Protein AF-A0A2V8LPE3-F1 (afdb_monomer_lite)

Radius of gyration: 19.57 Å; chains: 1; bounding box: 36×33×63 Å

Secondary structure (DSSP, 8-state):
----EEEEEEEE--BGGGGGGB-HHHHHHHHTTTTTS-TTTS--S-BSSGGG---STT---HHHHHHHTTEEEEE--GGGGSHHHHHHHHHH-SEEEE-GGGGGBTTTHHHHHHHHHHHHHHHT-EEEEE--TTS-HHHHHHHHHHHHHHSHHHHT--STTS-EEEEE-SHHHHHHHHHHHHHHHSPPPPHHHHHHHHHHHHHTT-S----SSS-----

Foldseek 3Di:
DDDQFEAAEEQAADAPVQLVQFAVVLNVVVVVCPPVCDCQQCAVSHDNFSQCGQRHRVSDGPVVLCVVLSHNYPYDYPQCQPPVRNLVSLQRHQEYEHELRSCRGNPCNQVSLCSNLVSCVVPVGAYEYEQAPPPDPVSSVVSLVSCCVSNVVLVPDDCPPLRYHHYDHDPVSSSVSSNSSCVVSDPDQDPVNVVVVCVVCVVVVQNDFDPPPDTDRDD

Structure (mmCIF, N/CA/C/O backbone):
data_AF-A0A2V8LPE3-F1
#
_entry.id   AF-A0A2V8LPE3-F1
#
loop_
_atom_site.group_PDB
_atom_site.id
_atom_site.type_symbol
_atom_site.label_atom_id
_atom_site.label_alt_id
_atom_site.label_comp_id
_atom_site.label_asym_id
_atom_site.label_entity_id
_atom_site.label_seq_id
_atom_site.pdbx_PDB_ins_code
_atom_site.Cartn_x
_atom_site.Cartn_y
_atom_site.Cartn_z
_atom_site.occupancy
_atom_site.B_iso_or_equiv
_atom_site.auth_seq_id
_atom_site.auth_comp_id
_atom_site.auth_asym_id
_atom_site.auth_atom_id
_atom_site.pdbx_PDB_model_num
ATOM 1 N N . MET A 1 1 ? -18.080 -15.860 20.149 1.00 39.19 1 MET A N 1
ATOM 2 C CA . MET A 1 1 ? -17.720 -15.376 18.796 1.00 39.19 1 MET A CA 1
ATOM 3 C C . MET A 1 1 ? -16.946 -14.080 18.969 1.00 39.19 1 MET A C 1
ATOM 5 O O . MET A 1 1 ? -17.434 -13.226 19.693 1.00 39.19 1 MET A O 1
ATOM 9 N N . ALA A 1 2 ? -15.747 -13.942 18.396 1.00 46.66 2 ALA A N 1
ATOM 10 C CA . ALA A 1 2 ? -15.010 -12.677 18.453 1.00 46.66 2 ALA A CA 1
ATOM 11 C C . ALA A 1 2 ? -15.711 -11.629 17.570 1.00 46.66 2 ALA A C 1
ATOM 13 O O . ALA A 1 2 ? -16.018 -11.912 16.409 1.00 46.66 2 ALA A O 1
ATOM 14 N N . HIS A 1 3 ? -15.992 -10.443 18.113 1.00 53.88 3 HIS A N 1
ATOM 15 C CA . HIS A 1 3 ? -16.534 -9.328 17.337 1.00 53.88 3 HIS A CA 1
ATOM 16 C C . HIS A 1 3 ? -15.470 -8.840 16.345 1.00 53.88 3 HIS A C 1
ATOM 18 O O . HIS A 1 3 ? -14.408 -8.376 16.751 1.00 53.88 3 HIS A O 1
ATOM 24 N N . LYS A 1 4 ? -15.736 -8.973 15.040 1.00 54.19 4 LYS A N 1
ATOM 25 C CA . LYS A 1 4 ? -14.857 -8.437 13.991 1.00 54.19 4 LYS A CA 1
ATOM 26 C C . LYS A 1 4 ? -15.093 -6.936 13.827 1.00 54.19 4 LYS A C 1
ATOM 28 O O . LYS A 1 4 ? -16.240 -6.503 13.725 1.00 54.19 4 LYS A O 1
ATOM 33 N N . ILE A 1 5 ? -14.011 -6.170 13.753 1.00 62.69 5 ILE A N 1
ATOM 34 C CA . ILE A 1 5 ? -14.038 -4.714 13.586 1.00 62.69 5 ILE A CA 1
ATOM 35 C C . ILE A 1 5 ? -14.287 -4.415 12.110 1.00 62.69 5 ILE A C 1
ATOM 37 O O . ILE A 1 5 ? -13.540 -4.907 11.265 1.00 62.69 5 ILE A O 1
ATOM 41 N N . VAL A 1 6 ? -15.321 -3.631 11.794 1.00 71.94 6 VAL A N 1
ATOM 42 C CA . VAL A 1 6 ? -15.552 -3.174 10.418 1.00 71.94 6 VAL A CA 1
ATOM 43 C C . VAL A 1 6 ? -14.785 -1.879 10.192 1.00 71.94 6 VAL A C 1
ATOM 45 O O . VAL A 1 6 ? -15.080 -0.870 10.825 1.00 71.94 6 VAL A O 1
ATOM 48 N N . VAL A 1 7 ? -13.807 -1.915 9.292 1.00 78.94 7 VAL A N 1
ATOM 49 C CA . VAL A 1 7 ? -12.929 -0.782 8.974 1.00 78.94 7 VAL A CA 1
ATOM 50 C C . VAL A 1 7 ? -12.952 -0.546 7.468 1.00 78.94 7 VAL A C 1
ATOM 52 O O . VAL A 1 7 ? -12.930 -1.496 6.695 1.00 78.94 7 VAL A O 1
ATOM 55 N N . THR A 1 8 ? -12.967 0.704 7.015 1.00 85.69 8 THR A N 1
ATOM 56 C CA . THR A 1 8 ? -12.742 1.001 5.592 1.00 85.69 8 THR A CA 1
ATOM 57 C C . THR A 1 8 ? -11.241 1.011 5.322 1.00 85.69 8 THR A C 1
ATOM 59 O O . THR A 1 8 ? -10.515 1.821 5.906 1.00 85.69 8 THR A O 1
ATOM 62 N N . VAL A 1 9 ? -10.777 0.115 4.454 1.00 88.38 9 VAL A N 1
ATOM 63 C CA . VAL A 1 9 ? -9.362 -0.008 4.081 1.00 88.38 9 VAL A CA 1
ATOM 64 C C . VAL A 1 9 ? -9.241 0.270 2.596 1.00 88.38 9 VAL A C 1
ATOM 66 O O . VAL A 1 9 ? -9.991 -0.278 1.791 1.00 88.38 9 VAL A O 1
ATOM 69 N N . CYS A 1 10 ? -8.288 1.111 2.226 1.00 89.12 10 CYS A N 1
ATOM 70 C CA . CYS A 1 10 ? -8.019 1.392 0.833 1.00 89.12 10 CYS A CA 1
ATOM 71 C C . CYS A 1 10 ? -6.730 0.693 0.410 1.00 89.12 10 CYS A C 1
ATOM 73 O O . CYS A 1 10 ? -5.656 0.995 0.931 1.00 89.12 10 CYS A O 1
ATOM 75 N N . VAL A 1 11 ? -6.863 -0.256 -0.517 1.00 89.00 11 VAL A N 1
ATOM 76 C CA . VAL A 1 11 ? -5.724 -0.879 -1.189 1.00 89.00 11 VAL A CA 1
ATOM 77 C C . VAL A 1 11 ? -5.475 -0.099 -2.466 1.00 89.00 11 VAL A C 1
ATOM 79 O O . VAL A 1 11 ? -6.322 -0.062 -3.359 1.00 89.00 11 VAL A O 1
ATOM 82 N N . VAL A 1 12 ? -4.328 0.561 -2.508 1.00 87.12 12 VAL A N 1
ATOM 83 C CA . VAL A 1 12 ? -3.891 1.402 -3.610 1.00 87.12 12 VAL A CA 1
ATOM 84 C C . VAL A 1 12 ? -2.853 0.617 -4.391 1.00 87.12 12 VAL A C 1
ATOM 86 O O . VAL A 1 12 ? -1.662 0.729 -4.128 1.00 87.12 12 VAL A O 1
ATOM 89 N N . ALA A 1 13 ? -3.324 -0.215 -5.311 1.00 86.62 13 ALA A N 1
ATOM 90 C CA . ALA A 1 13 ? -2.469 -0.988 -6.198 1.00 86.62 13 ALA A CA 1
ATOM 91 C C . ALA A 1 13 ? -2.919 -0.849 -7.648 1.00 86.62 13 ALA A C 1
ATOM 93 O O . ALA A 1 13 ? -4.048 -0.419 -7.933 1.00 86.62 13 ALA A O 1
ATOM 94 N N . LEU A 1 14 ? -2.008 -1.180 -8.556 1.00 79.00 14 LEU A N 1
ATOM 95 C CA . LEU A 1 14 ? -2.295 -1.191 -9.979 1.00 79.00 14 LEU A CA 1
ATOM 96 C C . LEU A 1 14 ? -3.159 -2.394 -10.344 1.00 79.00 14 LEU A C 1
ATOM 98 O O . LEU A 1 14 ? -3.058 -3.481 -9.775 1.00 79.00 14 LEU A O 1
ATOM 102 N N . THR A 1 15 ? -4.013 -2.200 -11.339 1.00 78.31 15 THR A N 1
ATOM 103 C CA . THR A 1 15 ? -4.678 -3.303 -12.023 1.00 78.31 15 THR A CA 1
ATOM 104 C C . THR A 1 15 ? -3.884 -3.698 -13.259 1.00 78.31 15 THR A C 1
ATOM 106 O O . THR A 1 15 ? -3.062 -2.939 -13.774 1.00 78.31 15 THR A O 1
ATOM 109 N N . LYS A 1 16 ? -4.190 -4.873 -13.812 1.00 75.75 16 LYS A N 1
ATOM 110 C CA . LYS A 1 16 ? -3.610 -5.323 -15.087 1.00 75.75 16 LYS A CA 1
ATOM 111 C C . LYS A 1 16 ? -3.815 -4.336 -16.245 1.00 75.75 16 LYS A C 1
ATOM 113 O O . LYS A 1 16 ? -3.020 -4.324 -17.178 1.00 75.75 16 LYS A O 1
ATOM 118 N N . GLN A 1 17 ? -4.866 -3.520 -16.198 1.00 76.25 17 GLN A N 1
ATOM 119 C CA . GLN A 1 17 ? -5.162 -2.539 -17.245 1.00 76.25 17 GLN A CA 1
ATOM 120 C C . GLN A 1 17 ? -4.248 -1.311 -17.174 1.00 76.25 17 GLN A C 1
ATOM 122 O O . GLN A 1 17 ? -4.039 -0.657 -18.189 1.00 76.25 17 GLN A O 1
ATOM 127 N N . ASP A 1 18 ? -3.671 -1.031 -16.004 1.00 77.12 18 ASP A N 1
ATOM 128 C CA . ASP A 1 18 ? -2.847 0.156 -15.771 1.00 77.12 18 ASP A CA 1
ATOM 129 C C . ASP A 1 18 ? -1.382 -0.038 -16.203 1.00 77.12 18 ASP A C 1
ATOM 131 O O . ASP A 1 18 ? -0.619 0.923 -16.265 1.00 77.12 18 ASP A O 1
ATOM 135 N N . TYR A 1 19 ? -0.977 -1.270 -16.535 1.00 75.44 19 TYR A N 1
ATOM 136 C CA . TYR A 1 19 ? 0.410 -1.601 -16.881 1.00 75.44 19 TYR A CA 1
ATOM 137 C C . TYR A 1 19 ? 0.955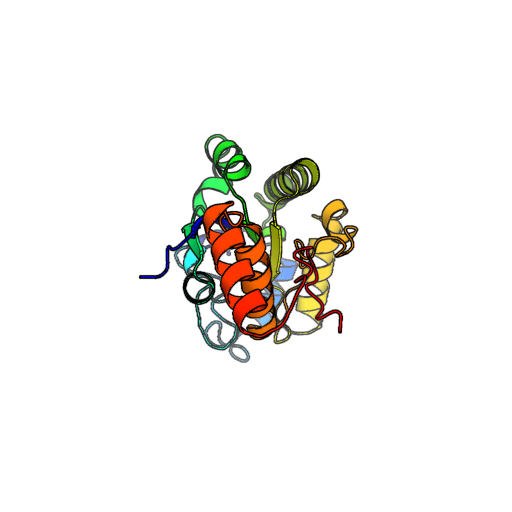 -0.783 -18.063 1.00 75.44 19 TYR A C 1
ATOM 139 O O . TYR A 1 19 ? 2.104 -0.347 -18.056 1.00 75.44 19 TYR A O 1
ATOM 147 N N . GLY A 1 20 ? 0.119 -0.543 -19.078 1.00 75.25 20 GLY A N 1
ATOM 148 C CA . GLY A 1 20 ? 0.507 0.221 -20.267 1.00 75.25 20 GLY A CA 1
ATOM 149 C C . GLY A 1 20 ? 0.743 1.711 -20.009 1.00 75.25 20 GLY A C 1
ATOM 150 O O . GLY A 1 20 ? 1.252 2.391 -20.893 1.00 75.25 20 GLY A O 1
ATOM 151 N N . GLU A 1 21 ? 0.382 2.213 -18.826 1.00 82.81 21 GLU A N 1
ATOM 152 C CA . GLU A 1 21 ? 0.447 3.631 -18.461 1.00 82.81 21 GLU A CA 1
ATOM 153 C C . GLU A 1 21 ? 1.517 3.918 -17.389 1.00 82.81 21 GLU A C 1
ATOM 155 O O . GLU A 1 21 ? 1.536 5.005 -16.796 1.00 82.81 21 GLU A O 1
ATOM 160 N N . LEU A 1 22 ? 2.415 2.961 -17.140 1.00 82.06 22 LEU A N 1
ATOM 161 C CA . LEU A 1 22 ? 3.583 3.127 -16.275 1.00 82.06 22 LEU A CA 1
ATOM 162 C C . LEU A 1 22 ? 4.667 3.993 -16.923 1.00 82.06 22 LEU A C 1
ATOM 164 O O . LEU A 1 22 ? 4.745 4.105 -18.144 1.00 82.06 22 LEU A O 1
ATOM 168 N N . ASP A 1 23 ? 5.519 4.594 -16.092 1.00 84.19 23 ASP A N 1
ATOM 169 C CA . ASP A 1 23 ? 6.755 5.229 -16.552 1.00 84.19 23 ASP A CA 1
ATOM 170 C C . ASP A 1 23 ? 7.611 4.230 -17.351 1.00 84.19 23 ASP A C 1
ATOM 172 O O . ASP A 1 23 ? 7.875 3.119 -16.882 1.00 84.19 23 ASP A O 1
ATOM 176 N N . GLU A 1 24 ? 8.035 4.621 -18.556 1.00 84.25 24 GLU A N 1
ATOM 177 C CA . GLU A 1 24 ? 8.732 3.722 -19.486 1.00 84.25 24 GLU A CA 1
ATOM 178 C C . GLU A 1 24 ? 10.040 3.177 -18.896 1.00 84.25 24 GLU A C 1
ATOM 180 O O . GLU A 1 24 ? 10.342 2.007 -19.098 1.00 84.25 24 GLU A O 1
ATOM 185 N N . ALA A 1 25 ? 10.776 3.945 -18.082 1.00 83.56 25 ALA A N 1
ATOM 186 C CA . ALA A 1 25 ? 12.020 3.451 -17.486 1.00 83.56 25 ALA A CA 1
ATOM 187 C C . ALA A 1 25 ? 11.764 2.368 -16.423 1.00 83.56 25 ALA A C 1
ATOM 189 O O . ALA A 1 25 ? 12.540 1.421 -16.285 1.00 83.56 25 ALA A O 1
ATOM 190 N N . ILE A 1 26 ? 10.658 2.482 -15.682 1.00 83.38 26 ILE A N 1
ATOM 191 C CA . ILE A 1 26 ? 10.218 1.451 -14.733 1.00 83.38 26 ILE A CA 1
ATOM 192 C C . ILE A 1 26 ? 9.709 0.226 -15.489 1.00 83.38 26 ILE A C 1
ATOM 194 O O . ILE A 1 26 ? 10.028 -0.904 -15.124 1.00 83.38 26 ILE A O 1
ATOM 198 N N . LYS A 1 27 ? 8.951 0.442 -16.563 1.00 79.06 27 LYS A N 1
ATOM 199 C CA . LYS A 1 27 ? 8.403 -0.622 -17.399 1.00 79.06 27 LYS A CA 1
ATOM 200 C C . LYS A 1 27 ? 9.497 -1.437 -18.085 1.00 79.06 27 LYS A C 1
ATOM 202 O O . LYS A 1 27 ? 9.480 -2.652 -17.956 1.00 79.06 27 LYS A O 1
ATOM 207 N N . GLU A 1 28 ? 10.498 -0.794 -18.685 1.00 82.62 28 GLU A N 1
ATOM 208 C CA . GLU A 1 28 ? 11.664 -1.465 -19.275 1.00 82.62 28 GLU A CA 1
ATOM 209 C C . GLU A 1 28 ? 12.388 -2.358 -18.260 1.00 82.62 28 GLU A C 1
ATOM 211 O O . GLU A 1 28 ? 12.820 -3.461 -18.588 1.00 82.62 28 GLU A O 1
ATOM 216 N N . LYS A 1 29 ? 12.495 -1.911 -17.004 1.00 78.31 29 LYS A N 1
ATOM 217 C CA . LYS A 1 29 ? 13.096 -2.707 -15.927 1.00 78.31 29 LYS A CA 1
ATOM 218 C C . LYS A 1 29 ? 12.221 -3.870 -15.510 1.00 78.31 29 LYS A C 1
ATOM 220 O O . LYS A 1 29 ? 12.757 -4.935 -15.239 1.00 78.31 29 LYS A O 1
ATOM 225 N N . LEU A 1 30 ? 10.908 -3.676 -15.454 1.00 75.75 30 LEU A N 1
ATOM 226 C CA . LEU A 1 30 ? 9.953 -4.749 -15.189 1.00 75.75 30 LEU A CA 1
ATOM 227 C C . LEU A 1 30 ? 9.959 -5.793 -16.316 1.00 75.75 30 LEU A C 1
ATOM 229 O O . LEU A 1 30 ? 9.955 -6.984 -16.030 1.00 75.75 30 LEU A O 1
ATOM 233 N N . ASP A 1 31 ? 10.035 -5.358 -17.573 1.00 76.38 31 ASP A N 1
ATOM 234 C CA . ASP A 1 31 ? 10.120 -6.221 -18.756 1.00 76.38 31 ASP A CA 1
ATOM 235 C C . ASP A 1 31 ? 11.452 -6.982 -18.816 1.00 76.38 31 ASP A C 1
ATOM 237 O O . ASP A 1 31 ? 11.484 -8.170 -19.136 1.00 76.38 31 ASP A O 1
ATOM 241 N N . ALA A 1 32 ? 12.562 -6.329 -18.453 1.00 72.44 32 ALA A N 1
ATOM 242 C CA . ALA A 1 32 ? 13.892 -6.939 -18.407 1.00 72.44 32 ALA A CA 1
ATOM 243 C C . ALA A 1 32 ? 14.039 -8.028 -17.331 1.00 72.44 32 ALA A C 1
ATOM 245 O O . ALA A 1 32 ? 14.998 -8.799 -17.371 1.00 72.44 32 ALA A O 1
ATOM 246 N N . LEU A 1 33 ? 13.104 -8.107 -16.380 1.00 68.06 33 LEU A N 1
ATOM 247 C CA . LEU A 1 33 ? 13.028 -9.204 -15.410 1.00 68.06 33 LEU A CA 1
ATOM 248 C C . LEU A 1 33 ? 12.371 -10.466 -15.984 1.00 68.06 33 LEU A C 1
ATOM 250 O O . LEU A 1 33 ? 12.344 -11.487 -15.292 1.00 68.06 33 LEU A O 1
ATOM 254 N N . GLY A 1 34 ? 11.905 -10.397 -17.239 1.00 53.78 34 GLY A N 1
ATOM 255 C CA . GLY A 1 34 ? 11.326 -11.493 -18.008 1.00 53.78 34 GLY A CA 1
ATOM 256 C C . GLY A 1 34 ? 12.016 -12.840 -17.769 1.00 53.78 34 GLY A C 1
ATOM 257 O O . GLY A 1 34 ? 13.238 -12.965 -17.848 1.00 53.78 34 GLY A O 1
ATOM 258 N N . ASP A 1 35 ? 11.192 -13.837 -17.451 1.00 46.22 35 ASP A N 1
ATOM 259 C CA . ASP A 1 35 ? 11.482 -15.259 -17.212 1.00 46.22 35 ASP A CA 1
ATOM 260 C C . ASP A 1 35 ? 12.353 -15.647 -15.993 1.00 46.22 35 ASP A C 1
ATOM 262 O O . ASP A 1 35 ? 12.288 -16.800 -15.569 1.00 46.22 35 ASP A O 1
ATOM 266 N N . VAL A 1 36 ? 13.134 -14.749 -15.375 1.00 44.44 36 VAL A N 1
ATOM 267 C CA . VAL A 1 36 ? 13.944 -15.078 -14.166 1.00 44.44 36 VAL A CA 1
ATOM 268 C C . VAL A 1 36 ? 13.169 -14.826 -12.872 1.00 44.44 36 VAL A C 1
ATOM 270 O O . VAL A 1 36 ? 13.314 -15.559 -11.894 1.00 44.44 36 VAL A O 1
ATOM 273 N N . TYR A 1 37 ? 12.303 -13.820 -12.899 1.00 43.00 37 TYR A N 1
ATOM 274 C CA . TYR A 1 37 ? 11.210 -13.644 -11.961 1.00 43.00 37 TYR A CA 1
ATOM 275 C C . TYR A 1 37 ? 9.943 -13.754 -12.788 1.00 43.00 37 TYR A C 1
ATOM 277 O O . TYR A 1 37 ? 9.486 -12.775 -13.375 1.00 43.00 37 TYR A O 1
ATOM 285 N N . ASP A 1 38 ? 9.414 -14.971 -12.897 1.00 41.44 38 ASP A N 1
ATOM 286 C CA . ASP A 1 38 ? 8.063 -15.144 -13.405 1.00 41.44 38 ASP A CA 1
ATOM 287 C C . ASP A 1 38 ? 7.174 -14.162 -12.628 1.00 41.44 38 ASP A C 1
ATOM 289 O O . ASP A 1 38 ? 7.290 -14.034 -11.407 1.00 41.44 38 ASP A O 1
ATOM 293 N N . PHE A 1 39 ? 6.287 -13.439 -13.301 1.00 45.09 39 PHE A N 1
ATOM 294 C CA . PHE A 1 39 ? 5.332 -12.553 -12.621 1.00 45.09 39 PHE A CA 1
ATOM 295 C C . PHE A 1 39 ? 4.402 -13.341 -11.659 1.00 45.09 39 PHE A C 1
ATOM 297 O O . PHE A 1 39 ? 3.531 -12.764 -11.005 1.00 45.09 39 PHE A O 1
ATOM 304 N N . GLU A 1 40 ? 4.572 -14.667 -11.587 1.00 40.91 40 GLU A N 1
ATOM 305 C CA . GLU A 1 40 ? 4.032 -15.585 -10.590 1.00 40.91 40 GLU A CA 1
ATOM 306 C C . GLU A 1 40 ? 4.880 -15.749 -9.308 1.00 40.91 40 GLU A C 1
ATOM 308 O O . GLU A 1 40 ? 4.292 -16.091 -8.283 1.00 40.91 40 GLU A O 1
ATOM 313 N N . THR A 1 41 ? 6.200 -15.507 -9.312 1.00 39.94 41 THR A N 1
ATOM 314 C CA . THR A 1 41 ? 7.097 -15.749 -8.158 1.00 39.94 41 THR A CA 1
ATOM 315 C C . THR A 1 41 ? 7.408 -14.523 -7.309 1.00 39.94 41 THR A C 1
ATOM 317 O O . THR A 1 41 ? 7.482 -14.679 -6.100 1.00 39.94 41 THR A O 1
ATOM 320 N N . VAL A 1 42 ? 7.503 -13.309 -7.859 1.00 43.34 42 VAL A N 1
ATOM 321 C CA . VAL A 1 42 ? 7.396 -12.074 -7.053 1.00 43.34 42 VAL A CA 1
ATOM 322 C C . VAL A 1 42 ? 5.970 -11.607 -7.223 1.00 43.34 42 VAL A C 1
ATOM 324 O O . VAL A 1 42 ? 5.575 -11.247 -8.329 1.00 43.34 42 VAL A O 1
ATOM 327 N N . GLY A 1 43 ? 5.185 -11.775 -6.159 1.00 48.72 43 GLY A N 1
ATOM 328 C CA . GLY A 1 43 ? 3.745 -11.958 -6.265 1.00 48.72 43 GLY A CA 1
ATOM 329 C C . GLY A 1 43 ? 3.051 -10.950 -7.181 1.00 48.72 43 GLY A C 1
ATOM 330 O O . GLY A 1 43 ? 3.442 -9.788 -7.260 1.00 48.72 43 GLY A O 1
ATOM 331 N N . LYS A 1 44 ? 2.027 -11.441 -7.893 1.00 55.50 44 LYS A N 1
ATOM 332 C CA . LYS A 1 44 ? 1.345 -10.768 -9.007 1.00 55.50 44 LYS A CA 1
ATOM 333 C C . LYS A 1 44 ? 1.134 -9.277 -8.696 1.00 55.50 44 LYS A C 1
ATOM 335 O O . LYS A 1 44 ? 0.159 -8.950 -8.009 1.00 55.50 44 LYS A O 1
ATOM 340 N N . PRO A 1 45 ? 1.990 -8.366 -9.215 1.00 53.12 45 PRO A N 1
ATOM 341 C CA . PRO A 1 45 ? 1.843 -6.934 -8.957 1.00 53.12 45 PRO A CA 1
ATOM 342 C C . PRO A 1 45 ? 0.538 -6.418 -9.569 1.00 53.12 45 PRO A C 1
ATOM 344 O O . PRO A 1 45 ? -0.049 -5.456 -9.092 1.00 53.12 45 PRO A O 1
ATOM 347 N N . TYR A 1 46 ? 0.031 -7.133 -10.577 1.00 60.44 46 TYR A N 1
ATOM 348 C CA . TYR A 1 46 ? -1.210 -6.828 -11.260 1.00 60.44 46 TYR A CA 1
ATOM 349 C C . TYR A 1 46 ? -2.230 -7.929 -11.027 1.00 60.44 46 TYR A C 1
ATOM 351 O O . TYR A 1 46 ? -2.166 -9.012 -11.615 1.00 60.44 46 TYR A O 1
ATOM 359 N N . ALA A 1 47 ? -3.218 -7.622 -10.205 1.00 66.62 47 ALA A N 1
ATOM 360 C CA . ALA A 1 47 ? -4.415 -8.430 -10.105 1.00 66.62 47 ALA A CA 1
ATOM 361 C C . ALA A 1 47 ? -5.547 -7.839 -10.964 1.00 66.62 47 ALA A C 1
ATOM 363 O O . ALA A 1 47 ? -5.465 -6.715 -11.475 1.00 66.62 47 ALA A O 1
ATOM 364 N N . ASN A 1 48 ? -6.619 -8.613 -11.157 1.00 73.56 48 ASN A N 1
ATOM 365 C CA . ASN A 1 48 ? -7.822 -8.110 -11.830 1.00 73.56 48 ASN A CA 1
ATOM 366 C C . ASN A 1 48 ? -8.511 -7.027 -10.989 1.00 73.56 48 ASN A C 1
ATOM 368 O O . ASN A 1 48 ? -9.201 -6.165 -11.530 1.00 73.56 48 ASN A O 1
ATOM 372 N N . SER A 1 49 ? -8.300 -7.063 -9.671 1.00 81.62 49 SER A N 1
ATOM 373 C CA . SER A 1 49 ? -8.699 -6.024 -8.730 1.00 81.62 49 SER A CA 1
ATOM 374 C C . SER A 1 49 ? -7.559 -5.722 -7.752 1.00 81.62 49 SER A C 1
ATOM 376 O O . SER A 1 49 ? -6.832 -6.642 -7.385 1.00 81.62 49 SER A O 1
ATOM 378 N N . PRO A 1 50 ? -7.404 -4.484 -7.253 1.00 82.94 50 PRO A N 1
ATOM 379 C CA . PRO A 1 50 ? -6.307 -4.185 -6.328 1.00 82.94 50 PRO A CA 1
ATOM 380 C C . PRO A 1 50 ? -6.412 -4.945 -4.991 1.00 82.94 50 PRO A C 1
ATOM 382 O O . PRO A 1 50 ? -5.414 -5.169 -4.321 1.00 82.94 50 PRO A O 1
ATOM 385 N N . ASP A 1 51 ? -7.605 -5.413 -4.615 1.00 84.50 51 ASP A N 1
ATOM 386 C CA . ASP A 1 51 ? -7.834 -6.240 -3.419 1.00 84.50 51 ASP A CA 1
ATOM 387 C C . ASP A 1 51 ? -7.205 -7.642 -3.505 1.00 84.50 51 ASP A C 1
ATOM 389 O O . ASP A 1 51 ? -6.964 -8.294 -2.483 1.00 84.50 51 ASP A O 1
ATOM 393 N N . GLU A 1 52 ? -7.006 -8.120 -4.731 1.00 84.19 52 GLU A N 1
ATOM 394 C CA . GLU A 1 52 ? -6.400 -9.408 -5.064 1.00 84.19 52 GLU A CA 1
ATOM 395 C C . GLU A 1 52 ? -4.883 -9.293 -5.254 1.00 84.19 52 GLU A C 1
ATOM 397 O 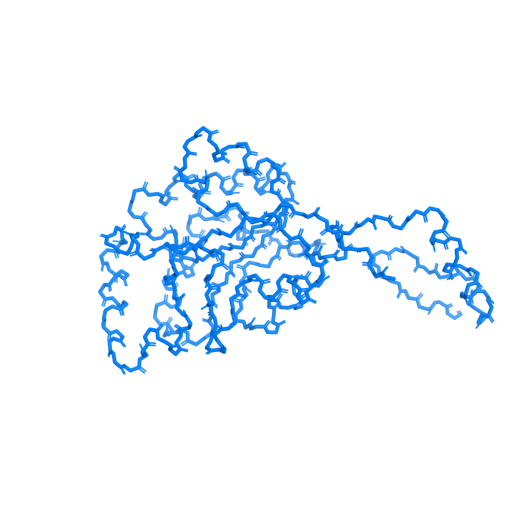O . GLU A 1 52 ? -4.240 -10.287 -5.578 1.00 84.19 52 GLU A O 1
ATOM 402 N N . TRP A 1 53 ? -4.306 -8.105 -5.047 1.00 87.19 53 TRP A N 1
ATOM 403 C CA . TRP A 1 53 ? -2.867 -7.885 -5.125 1.00 87.19 53 TRP A CA 1
ATOM 404 C C . TRP A 1 53 ? -2.111 -8.786 -4.141 1.00 87.19 53 TRP A C 1
ATOM 406 O O . TRP A 1 53 ? -2.473 -8.892 -2.962 1.00 87.19 53 TRP A O 1
ATOM 416 N N . GLN A 1 54 ? -1.065 -9.438 -4.645 1.00 88.00 54 GLN A N 1
ATOM 417 C CA . GLN A 1 54 ? -0.229 -10.400 -3.931 1.00 88.00 54 GLN A CA 1
ATOM 418 C C . GLN A 1 54 ? 1.190 -9.832 -3.847 1.00 88.00 54 GLN A C 1
ATOM 420 O O . GLN A 1 54 ? 1.985 -10.112 -4.723 1.00 88.00 54 GLN A O 1
ATOM 425 N N . PRO A 1 55 ? 1.544 -9.020 -2.843 1.00 83.12 55 PRO A N 1
ATOM 426 C CA . PRO A 1 55 ? 2.837 -8.328 -2.843 1.00 83.12 55 PRO A CA 1
ATOM 427 C C . PRO A 1 55 ? 4.061 -9.212 -2.552 1.00 83.12 55 PRO A C 1
ATOM 429 O O . PRO A 1 55 ? 5.179 -8.738 -2.697 1.00 83.12 55 PRO A O 1
ATOM 432 N N . PHE A 1 56 ? 3.882 -10.456 -2.100 1.00 85.88 56 PHE A N 1
ATOM 433 C CA . PHE A 1 56 ? 4.977 -11.327 -1.652 1.00 85.88 56 PHE A CA 1
ATOM 434 C C . PHE A 1 56 ? 4.967 -12.666 -2.395 1.00 85.88 56 PHE A C 1
ATOM 436 O O . PHE A 1 56 ? 3.920 -13.092 -2.888 1.00 85.88 56 PHE A O 1
ATOM 443 N N . GLU A 1 57 ? 6.111 -13.358 -2.416 1.00 75.69 57 GLU A N 1
ATOM 444 C CA . GLU A 1 57 ? 6.305 -14.614 -3.164 1.00 75.69 57 GLU A CA 1
ATOM 445 C C . GLU A 1 57 ? 5.359 -15.748 -2.746 1.00 75.69 57 GLU A C 1
ATOM 447 O O . GLU A 1 57 ? 5.002 -16.605 -3.549 1.00 75.69 57 GLU A O 1
ATOM 452 N N . GLU A 1 58 ? 4.880 -15.740 -1.498 1.00 77.81 58 GLU A N 1
ATOM 453 C CA . GLU A 1 58 ? 3.942 -16.753 -0.999 1.00 77.81 58 GLU A CA 1
ATOM 454 C C . GLU A 1 58 ? 2.553 -16.711 -1.672 1.00 77.81 58 GLU A C 1
ATOM 456 O O . GLU A 1 58 ? 1.713 -17.571 -1.402 1.00 77.81 58 GLU A O 1
ATOM 461 N N . GLY A 1 59 ? 2.277 -15.710 -2.519 1.00 79.06 59 GLY A N 1
ATOM 462 C CA . GLY A 1 59 ? 1.037 -15.615 -3.296 1.00 79.06 59 GLY A CA 1
ATOM 463 C C . GLY A 1 59 ? -0.209 -15.298 -2.460 1.00 79.06 59 GLY A C 1
ATOM 464 O O . GLY A 1 59 ? -1.338 -15.383 -2.947 1.00 79.06 59 GLY A O 1
ATOM 465 N N . THR A 1 60 ? -0.049 -14.923 -1.191 1.00 87.62 60 THR A N 1
ATOM 466 C CA . THR A 1 60 ? -1.170 -14.519 -0.336 1.00 87.62 60 THR A CA 1
ATOM 467 C C . THR A 1 60 ? -1.667 -13.124 -0.750 1.00 87.62 60 THR A C 1
ATOM 469 O O . THR A 1 60 ? -0.880 -12.176 -0.746 1.00 87.62 60 THR A O 1
ATOM 472 N N . PRO A 1 61 ? -2.965 -12.938 -1.066 1.00 89.25 61 PRO A N 1
ATOM 473 C CA . PRO A 1 61 ? -3.507 -11.619 -1.392 1.00 89.25 61 PRO A CA 1
ATOM 474 C C . PRO A 1 61 ? -3.657 -10.739 -0.142 1.00 89.25 61 PRO A C 1
ATOM 476 O O . PRO A 1 61 ? -3.917 -11.249 0.952 1.00 89.25 61 PRO A O 1
ATOM 479 N N . ILE A 1 62 ? -3.602 -9.409 -0.299 1.00 89.38 62 ILE A N 1
ATOM 480 C CA . ILE A 1 62 ? -3.778 -8.434 0.801 1.00 89.38 62 ILE A CA 1
ATOM 481 C C . ILE A 1 62 ? -5.017 -8.725 1.660 1.00 89.38 62 ILE A C 1
ATOM 483 O O . ILE A 1 62 ? -4.952 -8.667 2.892 1.00 89.38 62 ILE A O 1
ATOM 487 N N . ARG A 1 63 ? -6.135 -9.112 1.034 1.00 90.69 63 ARG A N 1
ATOM 488 C CA . ARG A 1 63 ? -7.369 -9.477 1.746 1.00 90.69 63 ARG A CA 1
ATOM 489 C C . ARG A 1 63 ? -7.151 -10.565 2.805 1.00 90.69 63 ARG A C 1
ATOM 491 O O . ARG A 1 63 ? -7.660 -10.436 3.916 1.00 90.69 63 ARG A O 1
ATOM 498 N N . ALA A 1 64 ? -6.358 -11.594 2.504 1.00 91.25 64 ALA A N 1
ATOM 499 C CA . ALA A 1 64 ? -6.089 -12.680 3.446 1.00 91.25 64 ALA A CA 1
ATOM 500 C C . ALA A 1 64 ? -5.265 -12.217 4.662 1.00 91.25 64 ALA A C 1
ATOM 502 O O . ALA A 1 64 ? -5.477 -12.718 5.768 1.00 91.25 64 ALA A O 1
ATOM 503 N N . TYR A 1 65 ? -4.371 -11.237 4.507 1.00 92.38 65 TYR A N 1
ATOM 504 C CA . TYR A 1 65 ? -3.651 -10.649 5.642 1.00 92.38 65 TYR A CA 1
ATOM 505 C C . TYR A 1 65 ? -4.576 -9.847 6.565 1.00 92.38 65 TYR A C 1
ATOM 507 O O . TYR A 1 65 ? -4.475 -9.958 7.789 1.00 92.38 65 TYR A O 1
ATOM 515 N N . LEU A 1 66 ? -5.518 -9.091 5.995 1.00 90.81 66 LEU A N 1
ATOM 516 C CA . LEU A 1 66 ? -6.526 -8.345 6.758 1.00 90.81 66 LEU A CA 1
ATOM 517 C C . LEU A 1 66 ? -7.456 -9.283 7.538 1.00 90.81 66 LEU A C 1
ATOM 519 O O . LEU A 1 66 ? -7.700 -9.065 8.728 1.00 90.81 66 LEU A O 1
ATOM 523 N N . ASP A 1 67 ? -7.895 -10.373 6.905 1.00 89.00 67 ASP A N 1
ATOM 524 C CA . ASP A 1 67 ? -8.707 -11.400 7.559 1.00 89.00 67 ASP A CA 1
ATOM 525 C C . ASP A 1 67 ? -7.965 -12.054 8.734 1.00 89.00 67 ASP A C 1
ATOM 527 O O . ASP A 1 67 ? -8.536 -12.189 9.822 1.00 89.00 67 ASP A O 1
ATOM 531 N N . LYS A 1 68 ? -6.678 -12.397 8.558 1.00 89.25 68 LYS A N 1
ATOM 532 C CA . LYS A 1 68 ? -5.812 -12.925 9.632 1.00 89.25 68 LYS A CA 1
ATOM 533 C C . LYS A 1 68 ? -5.647 -11.935 10.792 1.00 89.25 68 LYS A C 1
ATOM 535 O O . LYS A 1 68 ? -5.520 -12.357 11.941 1.00 89.25 68 LYS A O 1
ATOM 540 N N . ALA A 1 69 ? -5.676 -10.631 10.517 1.00 87.06 69 ALA A N 1
ATOM 541 C CA . ALA A 1 69 ? -5.613 -9.575 11.526 1.00 87.06 69 ALA A CA 1
ATOM 542 C C . ALA A 1 69 ? -6.970 -9.272 12.200 1.00 87.06 69 ALA A C 1
ATOM 544 O O . ALA A 1 69 ? -7.051 -8.356 13.015 1.00 87.06 69 ALA A O 1
ATOM 545 N N . ASN A 1 70 ? -8.033 -10.033 11.896 1.00 84.94 70 ASN A N 1
ATOM 546 C CA . ASN A 1 70 ? -9.410 -9.783 12.348 1.00 84.94 70 ASN A CA 1
ATOM 547 C C . ASN A 1 70 ? -9.972 -8.407 11.939 1.00 84.94 70 ASN A C 1
ATOM 549 O O . ASN A 1 70 ? -10.906 -7.896 12.565 1.00 84.94 70 ASN A O 1
ATOM 553 N N . LEU A 1 71 ? -9.449 -7.831 10.857 1.00 84.19 71 LEU A N 1
ATOM 554 C CA . LEU A 1 71 ? -9.956 -6.605 10.256 1.00 84.19 71 LEU A CA 1
ATOM 555 C C . LEU A 1 71 ? -10.996 -6.976 9.198 1.00 84.19 71 LEU A C 1
ATOM 557 O O . LEU A 1 71 ? -10.655 -7.452 8.118 1.00 84.19 71 LEU A O 1
ATOM 561 N N . LYS A 1 72 ? -12.284 -6.756 9.486 1.00 77.31 72 LYS A N 1
ATOM 562 C CA . LYS A 1 72 ? -13.337 -6.882 8.472 1.00 77.31 72 LYS A CA 1
ATOM 563 C C . LYS A 1 72 ? -13.316 -5.615 7.622 1.00 77.31 72 LYS A C 1
ATOM 565 O O . LYS A 1 72 ? -13.952 -4.618 7.953 1.00 77.31 72 LYS A O 1
ATOM 570 N N . ALA A 1 73 ? -12.526 -5.648 6.558 1.00 77.44 73 ALA A N 1
ATOM 571 C CA . ALA A 1 73 ? -12.290 -4.484 5.727 1.00 77.44 73 ALA A CA 1
ATOM 572 C C . ALA A 1 73 ? -13.368 -4.307 4.647 1.00 77.44 73 ALA A C 1
ATOM 574 O O . ALA A 1 73 ? -13.624 -5.219 3.862 1.00 77.44 73 ALA A O 1
ATOM 575 N N . SER A 1 74 ? -13.954 -3.114 4.561 1.00 83.38 74 SER A N 1
ATOM 576 C CA . SER A 1 74 ? -14.585 -2.648 3.323 1.00 83.38 74 SER A CA 1
ATOM 577 C C . SER A 1 74 ? -13.473 -2.137 2.414 1.00 83.38 74 SER A C 1
ATOM 579 O O . SER A 1 74 ? -12.944 -1.049 2.648 1.00 83.38 74 SER A O 1
ATOM 581 N N . LEU A 1 75 ? -13.083 -2.956 1.438 1.00 82.44 75 LEU A N 1
ATOM 582 C CA . LEU A 1 75 ? -12.004 -2.654 0.502 1.00 82.44 75 LEU A CA 1
ATOM 583 C C . LEU A 1 75 ? -12.517 -1.754 -0.629 1.00 82.44 75 LEU A C 1
ATOM 585 O O . LEU A 1 75 ? -13.515 -2.065 -1.277 1.00 82.44 75 LEU A O 1
ATOM 589 N N . VAL A 1 76 ? -11.871 -0.603 -0.820 1.00 78.81 76 VAL A N 1
ATOM 590 C CA . VAL A 1 76 ? -12.345 0.486 -1.701 1.00 78.81 76 VAL A CA 1
ATOM 591 C C . VAL A 1 76 ? -11.263 0.932 -2.682 1.00 78.81 76 VAL A C 1
ATO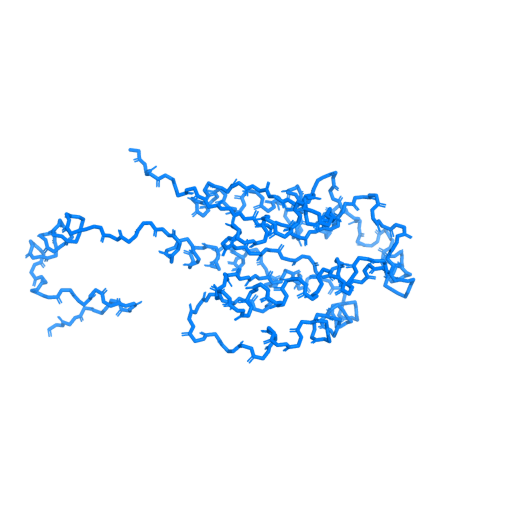M 593 O O . VAL A 1 76 ? -10.854 2.089 -2.722 1.00 78.81 76 VAL A O 1
ATOM 596 N N . SER A 1 77 ? -10.786 -0.018 -3.476 1.00 73.69 77 SER A N 1
ATOM 597 C CA . SER A 1 77 ? -9.610 0.123 -4.333 1.00 73.69 77 SER A CA 1
ATOM 598 C C . SER A 1 77 ? -9.840 0.903 -5.638 1.00 73.69 77 SER A C 1
ATOM 600 O O . SER A 1 77 ? -9.128 1.860 -5.927 1.00 73.69 77 SER A O 1
ATOM 602 N N . ALA A 1 78 ? -10.868 0.567 -6.422 1.00 66.19 78 ALA A N 1
ATOM 603 C CA . ALA A 1 78 ? -11.110 1.206 -7.729 1.00 66.19 78 ALA A CA 1
ATOM 604 C C . ALA A 1 78 ? -11.642 2.653 -7.643 1.00 66.19 78 ALA A C 1
ATOM 606 O O . ALA A 1 78 ? -11.573 3.416 -8.605 1.00 66.19 78 ALA A O 1
ATOM 607 N N . GLN A 1 79 ? -12.210 3.034 -6.497 1.00 70.75 79 GLN A N 1
ATOM 608 C CA . GLN A 1 79 ? -12.942 4.292 -6.341 1.00 70.75 79 GLN A CA 1
ATOM 609 C C . GLN A 1 79 ? -12.023 5.511 -6.193 1.00 70.75 79 GLN A C 1
ATOM 611 O O . GLN A 1 79 ? -12.478 6.621 -6.446 1.00 70.75 79 GLN A O 1
ATOM 616 N N . LEU A 1 80 ? -10.745 5.321 -5.841 1.00 71.62 80 LEU A N 1
ATOM 617 C CA . LEU A 1 80 ? -9.761 6.409 -5.760 1.00 71.62 80 LEU A CA 1
ATOM 618 C C . LEU A 1 80 ? -9.477 7.070 -7.109 1.00 71.62 80 LEU A C 1
ATOM 620 O O . LEU A 1 80 ? -9.179 8.260 -7.179 1.00 71.62 80 LEU A O 1
ATOM 624 N N . TYR A 1 81 ? -9.595 6.309 -8.193 1.00 68.69 81 TYR A N 1
ATOM 625 C CA . TYR A 1 81 ? -9.309 6.812 -9.530 1.00 68.69 81 TYR A CA 1
ATOM 626 C C . TYR A 1 81 ? -10.431 7.721 -10.065 1.00 68.69 81 TYR A C 1
ATOM 628 O O . TYR A 1 81 ? -10.185 8.591 -10.903 1.00 68.69 81 TYR A O 1
ATOM 636 N N . ASP A 1 82 ? -11.644 7.605 -9.520 1.00 74.06 82 ASP A N 1
ATOM 637 C CA . ASP A 1 82 ? -12.785 8.469 -9.831 1.00 74.06 82 ASP A CA 1
ATOM 638 C C . ASP A 1 82 ? -12.693 9.799 -9.042 1.00 74.06 82 ASP A C 1
ATOM 640 O O . ASP A 1 82 ? -12.615 9.776 -7.812 1.00 74.06 82 ASP A O 1
ATOM 644 N N . PRO A 1 83 ? -12.712 10.975 -9.704 1.00 67.38 83 PRO A N 1
ATOM 645 C CA . PRO A 1 83 ? -12.664 12.288 -9.048 1.00 67.38 83 PRO A CA 1
ATOM 646 C C . PRO A 1 83 ? -13.722 12.540 -7.974 1.00 67.38 83 PRO A C 1
ATOM 648 O O . PRO A 1 83 ? -13.433 13.161 -6.952 1.00 67.38 83 PRO A O 1
ATOM 651 N N . GLN A 1 84 ? -14.954 12.094 -8.202 1.00 69.75 84 GLN A N 1
ATOM 652 C CA . GLN A 1 84 ? -16.077 12.386 -7.316 1.00 69.75 84 GLN A CA 1
ATOM 653 C C . GLN A 1 84 ? -16.167 11.362 -6.187 1.00 69.75 84 GLN A C 1
ATOM 655 O O . GLN A 1 84 ? -16.425 11.726 -5.039 1.00 69.75 84 GLN A O 1
ATOM 660 N N . ARG A 1 85 ? -15.921 10.084 -6.492 1.00 75.25 85 ARG A N 1
ATOM 661 C CA . ARG A 1 85 ? -15.998 8.998 -5.502 1.00 75.25 85 ARG A CA 1
ATOM 662 C C . ARG A 1 85 ? -14.729 8.875 -4.660 1.00 75.25 85 ARG A C 1
ATOM 664 O O . ARG A 1 85 ? -14.829 8.532 -3.482 1.00 75.25 85 ARG A O 1
ATOM 671 N N . GLY A 1 86 ? -13.566 9.220 -5.211 1.00 73.00 86 GLY A N 1
ATOM 672 C CA . GLY A 1 86 ? -12.276 9.114 -4.531 1.00 73.00 86 GLY A CA 1
ATOM 673 C C . GLY A 1 86 ? -12.212 9.961 -3.265 1.00 73.00 86 GLY A C 1
ATOM 674 O O . GLY A 1 86 ? -11.908 9.447 -2.193 1.00 73.00 86 GLY A O 1
ATOM 675 N N . ALA A 1 87 ? -12.624 11.228 -3.337 1.00 72.25 87 ALA A N 1
ATOM 676 C CA . ALA A 1 87 ? -12.606 12.130 -2.184 1.00 72.25 87 ALA A CA 1
ATOM 677 C C . ALA A 1 87 ? -13.485 11.650 -1.010 1.00 72.25 87 ALA A C 1
ATOM 679 O O . ALA A 1 87 ? -13.129 11.835 0.156 1.00 72.25 87 ALA A O 1
ATOM 680 N N . GLU A 1 88 ? -14.641 11.042 -1.289 1.00 78.00 88 GLU A N 1
ATOM 681 C CA . GLU A 1 88 ? -15.525 10.521 -0.241 1.00 78.00 88 GLU A CA 1
ATOM 682 C C . GLU A 1 88 ? -14.956 9.251 0.400 1.00 78.00 88 GLU A C 1
ATOM 684 O O . GLU A 1 88 ? -15.001 9.088 1.624 1.00 78.00 88 GLU A O 1
ATOM 689 N N . VAL A 1 89 ? -14.376 8.380 -0.423 1.00 79.00 89 VAL A N 1
ATOM 690 C CA . VAL A 1 89 ? -13.689 7.165 0.015 1.00 79.00 89 VAL A CA 1
ATOM 691 C C . VAL A 1 89 ? -12.517 7.505 0.923 1.00 79.00 89 VAL A C 1
ATOM 693 O O . VAL A 1 89 ? -12.452 7.001 2.042 1.00 79.00 89 VAL A O 1
ATOM 696 N N . LEU A 1 90 ? -11.660 8.433 0.499 1.00 76.25 90 LEU A N 1
ATOM 697 C CA . LEU A 1 90 ? -10.487 8.877 1.251 1.00 76.25 90 LEU A CA 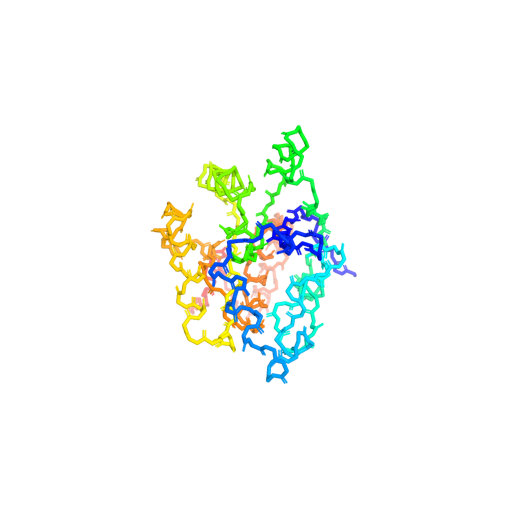1
ATOM 698 C C . LEU A 1 90 ? -10.833 9.344 2.671 1.00 76.25 90 LEU A C 1
ATOM 700 O O . LEU A 1 90 ? -10.164 8.978 3.638 1.00 76.25 90 LEU A O 1
ATOM 704 N N . LYS A 1 91 ? -11.930 10.094 2.831 1.00 77.25 91 LYS A N 1
ATOM 705 C CA . LYS A 1 91 ? -12.392 10.556 4.151 1.00 77.25 91 LYS A CA 1
ATOM 706 C C . LYS A 1 91 ? -12.770 9.400 5.082 1.00 77.25 91 LYS A C 1
ATOM 708 O O . LYS A 1 91 ? -12.478 9.447 6.283 1.00 77.25 91 LYS A O 1
ATOM 713 N N . LYS A 1 92 ? -13.438 8.376 4.543 1.00 81.44 92 LYS A N 1
ATOM 714 C CA . LYS A 1 92 ? -13.953 7.228 5.308 1.00 81.44 92 LYS A CA 1
ATOM 715 C C . LYS A 1 92 ? -12.897 6.149 5.542 1.00 81.44 92 LYS A C 1
ATOM 717 O O . LYS A 1 92 ? -13.060 5.358 6.467 1.00 81.44 92 LYS A O 1
ATOM 722 N N . THR A 1 93 ? -11.830 6.126 4.749 1.00 87.00 93 THR A N 1
ATOM 723 C CA . THR A 1 93 ? -10.702 5.205 4.907 1.00 87.00 93 THR A CA 1
ATOM 724 C C . THR A 1 93 ? -9.984 5.438 6.234 1.00 87.00 93 THR A C 1
ATOM 726 O O . THR A 1 93 ? -9.718 6.574 6.627 1.00 87.00 93 THR A O 1
ATOM 729 N N . ALA A 1 94 ? -9.680 4.357 6.946 1.00 86.62 94 ALA A N 1
ATOM 730 C CA . ALA A 1 94 ? -8.914 4.381 8.192 1.00 86.62 94 ALA A CA 1
ATOM 731 C C . ALA A 1 94 ? -7.475 3.869 8.019 1.00 86.62 94 ALA A C 1
ATOM 733 O O . ALA A 1 94 ? -6.603 4.239 8.808 1.00 86.62 94 ALA A O 1
ATOM 734 N N . LEU A 1 95 ? -7.247 3.035 6.999 1.00 89.00 95 LEU A N 1
ATOM 735 C CA . LEU A 1 95 ? -5.961 2.431 6.663 1.00 89.00 95 LEU A CA 1
ATOM 736 C C . LEU A 1 95 ? -5.730 2.460 5.147 1.00 89.00 95 LEU A C 1
ATOM 738 O O . LEU A 1 95 ? -6.607 2.048 4.385 1.00 89.00 95 LEU A O 1
ATOM 742 N N . TYR A 1 96 ? -4.533 2.878 4.745 1.00 90.12 96 TYR A N 1
ATOM 743 C CA . TYR A 1 96 ? -4.028 2.819 3.376 1.00 90.12 96 TYR A CA 1
ATOM 744 C C . TYR A 1 96 ? -2.943 1.751 3.247 1.00 90.12 96 TYR A C 1
ATOM 746 O O . TYR A 1 96 ? -2.007 1.726 4.041 1.00 90.12 96 TYR A O 1
ATOM 754 N N . ILE A 1 97 ? -3.055 0.889 2.243 1.00 91.25 97 ILE A N 1
ATOM 755 C CA . ILE A 1 97 ? -2.013 -0.072 1.870 1.00 91.25 97 ILE A CA 1
ATOM 756 C C . ILE A 1 97 ? -1.623 0.256 0.436 1.00 91.25 97 ILE A C 1
ATOM 758 O O . ILE A 1 97 ? -2.473 0.175 -0.449 1.00 91.25 97 ILE A O 1
ATOM 762 N N . ILE A 1 98 ? -0.381 0.681 0.223 1.00 89.62 98 ILE A N 1
ATOM 763 C CA . ILE A 1 98 ? 0.059 1.295 -1.031 1.00 89.62 98 ILE A CA 1
ATOM 764 C C . ILE A 1 98 ? 1.094 0.401 -1.716 1.00 89.62 98 ILE A C 1
ATOM 766 O O . ILE A 1 98 ? 2.106 0.038 -1.116 1.00 89.62 98 ILE A O 1
ATOM 770 N N . ASP A 1 99 ? 0.836 0.085 -2.980 1.00 88.38 99 ASP A N 1
ATOM 771 C CA . ASP A 1 99 ? 1.810 -0.441 -3.930 1.00 88.38 99 ASP A CA 1
ATOM 772 C C . ASP A 1 99 ? 2.628 0.727 -4.504 1.00 88.38 99 ASP A C 1
ATOM 774 O O . ASP A 1 99 ? 2.045 1.623 -5.119 1.00 88.38 99 ASP A O 1
ATOM 778 N N . PRO A 1 100 ? 3.958 0.755 -4.341 1.00 87.88 100 PRO A N 1
ATOM 779 C CA . PRO A 1 100 ? 4.800 1.828 -4.862 1.00 87.88 100 PRO A CA 1
ATOM 780 C C . PRO A 1 100 ? 4.698 2.000 -6.385 1.00 87.88 100 PRO A C 1
ATOM 782 O O . PRO A 1 100 ? 4.883 3.115 -6.877 1.00 87.88 100 PRO A O 1
ATOM 785 N N . LEU A 1 101 ? 4.352 0.950 -7.142 1.00 85.50 101 LEU A N 1
ATOM 786 C CA . LEU A 1 101 ? 4.186 1.046 -8.595 1.00 85.50 101 LEU A CA 1
ATOM 787 C C . LEU A 1 101 ? 3.059 2.006 -8.992 1.00 85.50 101 LEU A C 1
ATOM 789 O O . LEU A 1 101 ? 3.129 2.650 -10.034 1.00 85.50 101 LEU A O 1
ATOM 793 N N . VAL A 1 102 ? 2.041 2.195 -8.149 1.00 84.81 102 VAL A N 1
ATOM 794 C CA . VAL A 1 102 ? 0.959 3.142 -8.454 1.00 84.81 102 VAL A CA 1
ATOM 795 C C . VAL A 1 102 ? 1.459 4.588 -8.588 1.00 84.81 102 VAL A C 1
ATOM 797 O O . VAL A 1 102 ? 0.862 5.403 -9.293 1.00 84.81 102 VAL A O 1
ATOM 800 N N . LEU A 1 103 ? 2.579 4.912 -7.936 1.00 86.81 103 LEU A N 1
ATOM 801 C CA . LEU A 1 103 ? 3.194 6.238 -7.958 1.00 86.81 103 LEU A CA 1
ATOM 802 C C . LEU A 1 103 ? 4.082 6.458 -9.191 1.00 86.81 103 LEU A C 1
ATOM 804 O O . LEU A 1 103 ? 4.502 7.587 -9.444 1.00 86.81 103 LEU A O 1
ATOM 808 N N . THR A 1 104 ? 4.342 5.416 -9.983 1.00 85.56 104 THR A N 1
ATOM 809 C CA . THR A 1 104 ? 5.060 5.521 -11.264 1.00 85.56 104 THR A CA 1
ATOM 810 C C . THR A 1 104 ? 4.103 5.708 -12.445 1.00 85.56 104 THR A C 1
ATOM 812 O O . THR A 1 104 ? 4.536 5.971 -13.564 1.00 85.56 104 THR A O 1
ATOM 815 N N . HIS A 1 105 ? 2.793 5.643 -12.204 1.00 85.56 105 HIS A N 1
ATOM 816 C CA . HIS A 1 105 ? 1.768 5.800 -13.226 1.00 85.56 105 HIS A CA 1
ATOM 817 C C . HIS A 1 105 ? 1.763 7.215 -13.833 1.00 85.56 105 HIS A C 1
ATOM 819 O O . HIS A 1 105 ? 1.558 8.209 -13.139 1.00 85.56 105 HIS A O 1
ATOM 825 N N . THR A 1 106 ? 1.870 7.325 -15.155 1.00 81.50 106 THR A N 1
ATOM 826 C CA . THR A 1 106 ? 2.040 8.609 -15.867 1.00 81.50 106 THR A CA 1
ATOM 827 C C . THR A 1 106 ? 0.897 9.609 -15.652 1.00 81.50 106 THR A C 1
ATOM 829 O O . THR A 1 106 ? 1.148 10.782 -15.385 1.00 81.50 106 THR A O 1
ATOM 832 N N . THR A 1 107 ? -0.360 9.162 -15.725 1.00 77.81 107 THR A N 1
ATOM 833 C CA . THR A 1 107 ? -1.540 10.043 -15.610 1.00 77.81 107 THR A CA 1
ATOM 834 C C . THR A 1 107 ? -2.090 10.172 -14.185 1.00 77.81 107 THR A C 1
ATOM 836 O O . THR A 1 107 ? -2.628 11.218 -13.820 1.00 77.81 107 THR A O 1
ATOM 839 N N . LYS A 1 108 ? -1.965 9.125 -13.360 1.00 74.50 108 LYS A N 1
ATOM 840 C CA . LYS A 1 108 ? -2.615 9.049 -12.040 1.00 74.50 108 LYS A CA 1
ATOM 841 C C . LYS A 1 108 ? -1.697 9.447 -10.880 1.00 74.50 108 LYS A C 1
ATOM 843 O O . LYS A 1 108 ? -2.226 9.839 -9.837 1.00 74.50 108 LYS A O 1
ATOM 848 N N . ARG A 1 109 ? -0.361 9.410 -11.046 1.00 78.12 109 ARG A N 1
ATOM 849 C CA . ARG A 1 109 ? 0.604 9.582 -9.938 1.00 78.12 109 ARG A CA 1
ATOM 850 C C . ARG A 1 109 ? 0.423 10.872 -9.145 1.00 78.12 109 ARG A C 1
ATOM 852 O O . ARG A 1 109 ? 0.301 10.809 -7.930 1.00 78.12 109 ARG A O 1
ATOM 859 N N . GLU A 1 110 ? 0.362 12.033 -9.802 1.00 77.31 110 GLU A N 1
ATOM 860 C CA . GLU A 1 110 ? 0.412 13.330 -9.106 1.00 77.31 110 GLU A CA 1
ATOM 861 C C . GLU A 1 110 ? -0.847 13.564 -8.278 1.00 77.31 110 GLU A C 1
ATOM 863 O O . GLU A 1 110 ? -0.795 13.993 -7.124 1.00 77.31 110 GLU A O 1
ATOM 868 N N . ARG A 1 111 ? -2.002 13.243 -8.866 1.00 79.50 111 ARG A N 1
ATOM 869 C CA . ARG A 1 111 ? -3.289 13.371 -8.192 1.00 79.50 111 ARG A CA 1
ATOM 870 C C . ARG A 1 111 ? -3.378 12.411 -7.011 1.00 79.50 111 ARG A C 1
ATOM 872 O O . ARG A 1 111 ? -3.749 12.836 -5.920 1.00 79.50 111 ARG A O 1
ATOM 879 N N . LEU A 1 112 ? -3.026 11.147 -7.225 1.00 78.12 112 LEU A N 1
ATOM 880 C CA . LEU A 1 112 ? -3.094 10.114 -6.201 1.00 78.12 112 LEU A CA 1
ATOM 881 C C . LEU A 1 112 ? -2.136 10.406 -5.042 1.00 78.12 112 LEU A C 1
ATOM 883 O O . LEU A 1 112 ? -2.558 10.380 -3.889 1.00 78.12 112 LEU A O 1
ATOM 887 N N . ALA A 1 113 ? -0.883 10.757 -5.341 1.00 82.94 113 ALA A N 1
ATOM 888 C CA . ALA A 1 113 ? 0.109 11.137 -4.342 1.00 82.94 113 ALA A CA 1
ATOM 889 C C . ALA A 1 113 ? -0.381 12.323 -3.502 1.00 82.94 113 ALA A C 1
ATOM 891 O O . ALA A 1 113 ? -0.398 12.252 -2.272 1.00 82.94 113 ALA A O 1
ATOM 892 N N . ARG A 1 114 ? -0.893 13.375 -4.157 1.00 83.00 114 ARG A N 1
ATOM 893 C CA . ARG A 1 114 ? -1.456 14.544 -3.473 1.00 83.00 114 ARG A CA 1
ATOM 894 C C . ARG A 1 114 ? -2.637 14.178 -2.579 1.00 83.00 114 ARG A C 1
ATOM 896 O O . ARG A 1 114 ? -2.720 14.674 -1.456 1.00 83.00 114 ARG A O 1
ATOM 903 N N . GLU A 1 115 ? -3.563 13.358 -3.062 1.00 80.44 115 GLU A N 1
ATOM 904 C CA . GLU A 1 115 ? -4.754 12.941 -2.317 1.00 80.44 115 GLU A CA 1
ATOM 905 C C . GLU A 1 115 ? -4.400 12.076 -1.095 1.00 80.44 115 GLU A C 1
ATOM 907 O O . GLU A 1 115 ? -4.887 12.347 0.009 1.00 80.44 115 GLU A O 1
ATOM 912 N N . ILE A 1 116 ? -3.506 11.098 -1.267 1.00 80.69 116 ILE A N 1
ATOM 913 C CA . ILE A 1 116 ? -2.967 10.244 -0.200 1.00 80.69 116 ILE A CA 1
ATOM 914 C C . ILE A 1 116 ? -2.268 11.105 0.854 1.00 80.69 116 ILE A C 1
ATOM 916 O O . ILE A 1 116 ? -2.631 11.061 2.030 1.00 80.69 116 ILE A O 1
ATOM 920 N N . GLN A 1 117 ? -1.325 11.948 0.430 1.00 82.75 117 GLN A N 1
ATOM 921 C CA . GLN A 1 117 ? -0.544 12.804 1.318 1.00 82.75 117 GLN A CA 1
ATOM 922 C C . GLN A 1 117 ? -1.433 13.783 2.084 1.00 82.75 117 GLN A C 1
ATOM 924 O O . GLN A 1 117 ? -1.342 13.863 3.306 1.00 82.75 117 GLN A O 1
ATOM 929 N N . THR A 1 118 ? -2.345 14.477 1.397 1.00 80.38 118 THR A N 1
ATOM 930 C CA . THR A 1 118 ? -3.262 15.438 2.032 1.00 80.38 118 THR A CA 1
ATOM 931 C C . THR A 1 118 ? -4.161 14.752 3.056 1.00 80.38 118 THR A C 1
ATOM 933 O O . THR A 1 118 ? -4.418 15.306 4.123 1.00 80.38 118 THR A O 1
ATOM 936 N N . THR A 1 119 ? -4.662 13.557 2.747 1.00 79.38 119 THR A N 1
ATOM 937 C CA . THR A 1 119 ? -5.614 12.874 3.626 1.00 79.38 119 THR A CA 1
ATOM 938 C C . THR A 1 119 ? -4.916 12.281 4.841 1.00 79.38 119 THR A C 1
ATOM 940 O O . THR A 1 119 ? -5.358 12.508 5.966 1.00 79.38 119 THR A O 1
ATOM 943 N N . ILE A 1 120 ? -3.819 11.554 4.635 1.00 79.44 120 ILE A N 1
ATOM 944 C CA . ILE A 1 120 ? -3.080 10.908 5.721 1.00 79.44 120 ILE A CA 1
ATOM 945 C C . ILE A 1 120 ? -2.500 11.959 6.665 1.00 79.44 120 ILE A C 1
ATOM 947 O O . ILE A 1 120 ? -2.727 11.866 7.869 1.00 79.44 120 ILE A O 1
ATOM 951 N N . TYR A 1 121 ? -1.834 12.986 6.126 1.00 75.88 121 TYR A N 1
ATOM 952 C CA . TYR A 1 121 ? -1.164 14.006 6.933 1.00 75.88 121 TYR A CA 1
ATOM 953 C C . TYR A 1 121 ? -2.146 14.805 7.799 1.00 75.88 121 TYR A C 1
ATOM 955 O O . TYR A 1 121 ? -1.884 15.046 8.970 1.00 75.88 121 TYR A O 1
ATOM 963 N N . ASN A 1 122 ? -3.306 15.183 7.252 1.00 74.75 122 ASN A N 1
ATOM 964 C CA . ASN A 1 122 ? -4.254 16.035 7.976 1.00 74.75 122 ASN A CA 1
ATOM 965 C C . ASN A 1 122 ? -5.193 15.273 8.921 1.00 74.75 122 ASN A C 1
ATOM 967 O O . ASN A 1 122 ? -5.867 15.906 9.730 1.00 74.75 122 ASN A O 1
ATOM 971 N N . THR A 1 123 ? -5.325 13.948 8.783 1.00 71.81 123 THR A N 1
ATOM 972 C CA . THR A 1 123 ? -6.325 13.170 9.544 1.00 71.81 123 THR A CA 1
ATOM 973 C C . THR A 1 123 ? -5.757 11.958 10.281 1.00 71.81 123 THR A C 1
ATOM 975 O O . THR A 1 123 ? -6.530 11.131 10.764 1.00 71.81 123 THR A O 1
ATOM 978 N N . GLU A 1 124 ? -4.427 11.853 10.368 1.00 73.31 124 GLU A N 1
ATOM 979 C CA . GLU A 1 124 ? -3.694 10.839 11.146 1.00 73.31 124 GLU A CA 1
ATOM 980 C C . GLU A 1 124 ? -4.144 9.389 10.856 1.00 73.31 124 GLU A C 1
ATOM 982 O O . GLU A 1 124 ? -4.289 8.523 11.734 1.00 73.31 124 GLU A O 1
ATOM 987 N N . LYS A 1 125 ? -4.431 9.118 9.578 1.00 84.38 125 LYS A N 1
ATOM 988 C CA . LYS A 1 125 ? -4.846 7.789 9.107 1.00 84.38 125 LYS A CA 1
ATOM 989 C C . LYS A 1 125 ? -3.651 6.854 9.087 1.00 84.38 125 LYS A C 1
ATOM 991 O O . LYS A 1 125 ? -2.551 7.268 8.754 1.00 84.38 125 LYS A O 1
ATOM 996 N N . ALA A 1 126 ? -3.885 5.576 9.370 1.00 87.00 126 ALA A N 1
ATOM 997 C CA . ALA A 1 126 ? -2.813 4.598 9.253 1.00 87.00 126 ALA A CA 1
ATOM 998 C C . ALA A 1 126 ? -2.435 4.410 7.777 1.00 87.00 126 ALA A C 1
ATOM 1000 O O . ALA A 1 126 ? -3.316 4.407 6.910 1.00 87.00 126 ALA A O 1
ATOM 1001 N N . PHE A 1 127 ? -1.149 4.225 7.488 1.00 89.12 127 PHE A N 1
ATOM 1002 C CA . PHE A 1 127 ? -0.707 3.802 6.163 1.00 89.12 127 PHE A CA 1
ATOM 1003 C C . PHE A 1 127 ? 0.525 2.905 6.214 1.00 89.12 127 PHE A C 1
ATOM 1005 O O . PHE A 1 127 ? 1.353 3.016 7.124 1.00 89.12 127 PHE A O 1
ATOM 1012 N N . CYS A 1 128 ? 0.662 2.074 5.186 1.00 90.50 128 CYS A N 1
ATOM 1013 C CA . CYS A 1 128 ? 1.917 1.428 4.852 1.00 90.50 128 CYS A CA 1
ATOM 1014 C C . CYS A 1 128 ? 2.170 1.405 3.342 1.00 90.50 128 CYS A C 1
ATOM 1016 O O . CYS A 1 128 ? 1.231 1.348 2.543 1.00 90.50 128 CYS A O 1
ATOM 1018 N N . ILE A 1 129 ? 3.449 1.438 2.965 1.00 90.94 129 ILE A N 1
ATOM 1019 C CA . ILE A 1 129 ? 3.910 1.165 1.598 1.00 90.94 129 ILE A CA 1
ATOM 1020 C C . ILE A 1 129 ? 4.560 -0.213 1.618 1.00 90.94 129 ILE A C 1
ATOM 1022 O O . ILE A 1 129 ? 5.450 -0.466 2.433 1.00 90.94 129 ILE A O 1
ATOM 1026 N N . VAL A 1 130 ? 4.113 -1.116 0.749 1.00 91.00 130 VAL A N 1
ATOM 1027 C CA . VAL A 1 130 ? 4.690 -2.462 0.664 1.00 91.00 130 VAL A CA 1
ATOM 1028 C C . VAL A 1 130 ? 5.759 -2.457 -0.418 1.00 91.00 130 VAL A C 1
ATOM 1030 O O . VAL A 1 130 ? 5.450 -2.327 -1.597 1.00 91.00 130 VAL A O 1
ATOM 1033 N N . LEU A 1 131 ? 7.020 -2.573 -0.008 1.00 88.38 131 LEU A N 1
ATOM 1034 C CA . LEU A 1 131 ? 8.179 -2.587 -0.897 1.00 88.38 131 LEU A CA 1
ATOM 1035 C C . LEU A 1 131 ? 8.989 -3.861 -0.609 1.00 88.38 131 LEU A C 1
ATOM 1037 O O . LEU A 1 131 ? 9.870 -3.821 0.256 1.00 88.38 131 LEU A O 1
ATOM 1041 N N . PRO A 1 132 ? 8.660 -4.984 -1.277 1.00 85.25 132 PRO A N 1
ATOM 1042 C CA . PRO A 1 132 ? 9.232 -6.298 -0.988 1.00 85.25 132 PRO A CA 1
ATOM 1043 C C . PRO A 1 132 ? 10.761 -6.320 -1.083 1.00 85.25 132 PRO A C 1
ATOM 1045 O O . PRO A 1 132 ? 11.353 -5.679 -1.959 1.00 85.25 132 PRO A O 1
ATOM 1048 N N . ALA A 1 133 ? 11.410 -7.056 -0.179 1.00 82.06 133 ALA A N 1
ATOM 1049 C CA . ALA A 1 133 ? 12.869 -7.191 -0.150 1.00 82.06 133 ALA A CA 1
ATOM 1050 C C . ALA A 1 133 ? 13.419 -7.988 -1.344 1.00 82.06 133 ALA A C 1
ATOM 1052 O O . ALA A 1 133 ? 14.573 -7.804 -1.727 1.00 82.06 133 ALA A O 1
ATOM 1053 N N . GLU A 1 134 ? 12.585 -8.845 -1.926 1.00 77.56 134 GLU A N 1
ATOM 1054 C CA . GLU A 1 134 ? 12.890 -9.746 -3.035 1.00 77.56 134 GLU A CA 1
ATOM 1055 C C . GLU A 1 134 ? 13.018 -9.001 -4.374 1.00 77.56 134 GLU A C 1
ATOM 1057 O O . GLU A 1 134 ? 13.577 -9.523 -5.339 1.00 77.56 134 GLU A O 1
ATOM 1062 N N . LEU A 1 135 ? 12.566 -7.741 -4.436 1.00 79.00 135 LEU A N 1
ATOM 1063 C CA . LEU A 1 135 ? 12.753 -6.901 -5.612 1.00 79.00 135 LEU A CA 1
ATOM 1064 C C . LEU A 1 135 ? 14.248 -6.667 -5.900 1.00 79.00 135 LEU A C 1
ATOM 1066 O O . LEU A 1 135 ? 15.023 -6.372 -4.981 1.00 79.00 135 LEU A O 1
ATOM 1070 N N . PRO A 1 136 ? 14.664 -6.683 -7.182 1.00 82.25 136 PRO A N 1
ATOM 1071 C CA . PRO A 1 136 ? 16.024 -6.333 -7.573 1.00 82.25 136 PRO A CA 1
ATOM 1072 C C . PRO A 1 136 ? 16.451 -4.998 -6.962 1.00 82.25 136 PRO A C 1
ATOM 1074 O O . PRO A 1 136 ? 15.721 -4.011 -7.052 1.00 82.25 136 PRO A O 1
ATOM 1077 N N . ALA A 1 137 ? 17.654 -4.941 -6.383 1.00 83.94 137 ALA A N 1
ATOM 1078 C CA . ALA A 1 137 ? 18.114 -3.782 -5.612 1.00 83.94 137 ALA A CA 1
ATOM 1079 C C . ALA A 1 137 ? 18.003 -2.449 -6.376 1.00 83.94 137 ALA A C 1
ATOM 1081 O O . ALA A 1 137 ? 17.647 -1.436 -5.779 1.00 83.94 137 ALA A O 1
ATOM 1082 N N . ALA A 1 138 ? 18.258 -2.464 -7.689 1.00 83.88 138 ALA A N 1
ATOM 1083 C CA . ALA A 1 138 ? 18.114 -1.291 -8.548 1.00 83.88 138 ALA A CA 1
ATOM 1084 C C . ALA A 1 138 ? 16.652 -0.824 -8.669 1.00 83.88 138 ALA A C 1
ATOM 1086 O O . ALA A 1 138 ? 16.374 0.354 -8.478 1.00 83.88 138 ALA A O 1
ATOM 1087 N N . LEU A 1 139 ? 15.716 -1.744 -8.934 1.00 84.44 139 LEU A N 1
ATOM 1088 C CA . LEU A 1 139 ? 14.287 -1.428 -9.030 1.00 84.44 139 LEU A CA 1
ATOM 1089 C C . LEU A 1 139 ? 13.728 -0.997 -7.669 1.00 84.44 139 LEU A C 1
ATOM 1091 O O . LEU A 1 139 ? 12.999 -0.015 -7.575 1.00 84.44 139 LEU A O 1
ATOM 1095 N N . ARG A 1 140 ? 14.115 -1.694 -6.597 1.00 86.81 140 ARG A N 1
ATOM 1096 C CA . ARG A 1 140 ? 13.716 -1.355 -5.229 1.00 86.81 140 ARG A CA 1
ATOM 1097 C C . ARG A 1 140 ? 14.172 0.051 -4.835 1.00 86.81 140 ARG A C 1
ATOM 1099 O O . ARG A 1 140 ? 13.388 0.789 -4.250 1.00 86.81 140 ARG A O 1
ATOM 1106 N N . GLY A 1 141 ? 15.412 0.418 -5.171 1.00 87.69 141 GLY A N 1
ATOM 1107 C CA . GLY A 1 141 ? 15.946 1.761 -4.937 1.00 87.69 141 GLY A CA 1
ATOM 1108 C C . GLY A 1 141 ? 15.141 2.839 -5.660 1.00 87.69 141 GLY A C 1
ATOM 1109 O O . GLY A 1 141 ? 14.733 3.813 -5.041 1.00 87.69 141 GLY A O 1
ATOM 1110 N N . GLU A 1 142 ? 14.813 2.625 -6.932 1.00 88.88 142 GLU A N 1
ATOM 1111 C CA . GLU A 1 142 ? 14.022 3.594 -7.700 1.00 88.88 142 GLU A CA 1
ATOM 1112 C C . GLU A 1 142 ? 12.590 3.737 -7.201 1.00 88.88 142 GLU A C 1
ATOM 1114 O O . GLU A 1 142 ? 12.083 4.851 -7.091 1.00 88.88 142 GLU A O 1
ATOM 1119 N N . LEU A 1 143 ? 11.935 2.629 -6.856 1.00 88.62 143 LEU A N 1
ATOM 1120 C CA . LEU A 1 143 ? 10.600 2.678 -6.267 1.00 88.62 143 LEU A CA 1
ATOM 1121 C C . LEU A 1 143 ? 10.614 3.388 -4.909 1.00 88.62 143 LEU A C 1
ATOM 1123 O O . LEU A 1 143 ? 9.698 4.161 -4.618 1.00 88.62 143 LEU A O 1
ATOM 1127 N N . ALA A 1 144 ? 11.660 3.184 -4.102 1.00 88.88 144 ALA A N 1
ATOM 1128 C CA . ALA A 1 144 ? 11.852 3.927 -2.861 1.00 88.88 144 ALA A CA 1
ATOM 1129 C C . ALA A 1 144 ? 12.018 5.430 -3.131 1.00 88.88 144 ALA A C 1
ATOM 1131 O O . ALA A 1 144 ? 11.325 6.232 -2.506 1.00 88.88 144 ALA A O 1
ATOM 1132 N N . ASP A 1 145 ? 12.855 5.814 -4.096 1.00 89.69 145 ASP A N 1
ATOM 1133 C CA . ASP A 1 145 ? 13.069 7.215 -4.470 1.00 89.69 145 ASP A CA 1
ATOM 1134 C C . ASP A 1 145 ? 11.783 7.870 -4.987 1.00 89.69 145 ASP A C 1
ATOM 1136 O O . ASP A 1 145 ? 11.464 9.002 -4.615 1.00 89.69 145 ASP A O 1
ATOM 1140 N N . VAL A 1 146 ? 10.993 7.161 -5.801 1.00 89.38 146 VAL A N 1
ATOM 1141 C CA . VAL A 1 146 ? 9.672 7.629 -6.244 1.00 89.38 146 VAL A CA 1
ATOM 1142 C C . VAL A 1 146 ? 8.765 7.860 -5.041 1.00 89.38 146 VAL A C 1
ATOM 1144 O O . VAL A 1 146 ? 8.168 8.930 -4.934 1.00 89.38 146 VAL A O 1
ATOM 1147 N N . CYS A 1 147 ? 8.690 6.913 -4.105 1.00 88.00 147 CYS A N 1
ATOM 1148 C CA . CYS A 1 147 ? 7.884 7.082 -2.900 1.00 88.00 147 CYS A CA 1
ATOM 1149 C C . CYS A 1 147 ? 8.339 8.297 -2.088 1.00 88.00 147 CYS A C 1
ATOM 1151 O O . CYS A 1 147 ? 7.503 9.121 -1.723 1.00 88.00 147 CYS A O 1
ATOM 1153 N N . ILE A 1 148 ? 9.643 8.443 -1.829 1.00 88.06 148 ILE A N 1
ATOM 1154 C CA . ILE A 1 148 ? 10.201 9.572 -1.067 1.00 88.06 148 ILE A CA 1
ATOM 1155 C C . ILE A 1 148 ? 9.845 10.893 -1.748 1.00 88.06 148 ILE A C 1
ATOM 1157 O O . ILE A 1 148 ? 9.397 11.824 -1.084 1.00 88.06 148 ILE A O 1
ATOM 1161 N N . ASN A 1 149 ? 9.996 10.972 -3.070 1.00 88.12 149 ASN A N 1
ATOM 1162 C CA . ASN A 1 149 ? 9.740 12.191 -3.830 1.00 88.12 149 ASN A CA 1
ATOM 1163 C C . ASN A 1 149 ? 8.251 12.539 -3.934 1.00 88.12 149 ASN A C 1
ATOM 1165 O O . ASN A 1 149 ? 7.901 13.717 -3.890 1.00 88.12 149 ASN A O 1
ATOM 1169 N N . GLN A 1 150 ? 7.375 11.543 -4.072 1.00 85.94 150 GLN A N 1
ATOM 1170 C CA . GLN A 1 150 ? 5.936 11.761 -4.247 1.00 85.94 150 GLN A CA 1
ATOM 1171 C C . GLN A 1 150 ? 5.184 11.878 -2.914 1.00 85.94 150 GLN A C 1
ATOM 1173 O O . GLN A 1 150 ? 4.142 12.520 -2.859 1.00 85.94 150 GLN A O 1
ATOM 1178 N N . LEU A 1 151 ? 5.704 11.287 -1.835 1.00 85.56 151 LEU A N 1
ATOM 1179 C CA . LEU A 1 151 ? 5.088 11.258 -0.504 1.00 85.56 151 LEU A CA 1
ATOM 1180 C C . LEU A 1 151 ? 6.007 11.880 0.564 1.00 85.56 151 LEU A C 1
ATOM 1182 O O . LEU A 1 151 ? 6.049 11.412 1.703 1.00 85.56 151 LEU A O 1
ATOM 1186 N N . GLN A 1 152 ? 6.723 12.956 0.216 1.00 80.81 152 GLN A N 1
ATOM 1187 C CA . GLN A 1 152 ? 7.755 13.602 1.051 1.00 80.81 152 GLN A CA 1
ATOM 1188 C C . GLN A 1 152 ? 7.317 13.842 2.501 1.00 80.81 152 GLN A C 1
ATOM 1190 O O . GLN A 1 152 ? 8.048 13.522 3.438 1.00 80.81 152 GLN A O 1
ATOM 1195 N N . SER A 1 153 ? 6.110 14.383 2.704 1.00 77.06 153 SER A N 1
ATOM 1196 C CA . SER A 1 153 ? 5.614 14.668 4.056 1.00 77.06 153 SER A CA 1
ATOM 1197 C C . SER A 1 153 ? 5.325 13.410 4.863 1.00 77.06 153 SER A C 1
ATOM 1199 O O . SER A 1 153 ? 5.409 13.472 6.080 1.00 77.06 153 SER A O 1
ATOM 1201 N N . LEU A 1 154 ? 4.978 12.296 4.213 1.00 76.56 154 LEU A N 1
ATOM 1202 C CA . LEU A 1 154 ? 4.717 11.026 4.891 1.00 76.56 154 LEU A CA 1
ATOM 1203 C C . LEU A 1 154 ? 6.016 10.290 5.221 1.00 76.56 154 LEU A C 1
ATOM 1205 O O . LEU A 1 154 ? 6.104 9.672 6.276 1.00 76.56 154 LEU A O 1
ATOM 1209 N N . HIS A 1 155 ? 7.034 10.406 4.364 1.00 70.69 155 HIS A N 1
ATOM 1210 C CA . HIS A 1 155 ? 8.364 9.852 4.623 1.00 70.69 155 HIS A CA 1
ATOM 1211 C C . HIS A 1 155 ? 9.018 10.451 5.877 1.00 70.69 155 HIS A C 1
ATOM 1213 O O . HIS A 1 155 ? 9.688 9.752 6.632 1.00 70.69 155 HIS A O 1
ATOM 1219 N N . ALA A 1 156 ? 8.807 11.747 6.116 1.00 68.94 156 ALA A N 1
ATOM 1220 C CA . ALA A 1 156 ? 9.383 12.455 7.256 1.00 68.94 156 ALA A CA 1
ATOM 1221 C C . ALA A 1 156 ? 8.720 12.121 8.609 1.00 68.94 156 ALA A C 1
ATOM 1223 O O . ALA A 1 156 ? 9.234 12.534 9.652 1.00 68.94 156 ALA A O 1
ATOM 1224 N N . ILE A 1 157 ? 7.592 11.401 8.614 1.00 67.69 157 ILE A N 1
ATOM 1225 C CA . ILE A 1 157 ? 6.882 11.041 9.844 1.00 67.69 157 ILE A CA 1
ATOM 1226 C C . ILE A 1 157 ? 7.669 9.942 10.555 1.00 67.69 157 ILE A C 1
ATOM 1228 O O . ILE A 1 157 ? 7.847 8.842 10.034 1.00 67.69 157 ILE A O 1
ATOM 1232 N N . ARG A 1 158 ? 8.142 10.242 11.766 1.00 54.19 158 ARG A N 1
ATOM 1233 C CA . ARG A 1 158 ? 8.720 9.236 12.660 1.00 54.19 158 ARG A CA 1
ATOM 1234 C C . ARG A 1 158 ? 7.605 8.482 13.381 1.00 54.19 158 ARG A C 1
ATOM 1236 O O . ARG A 1 158 ? 6.543 9.040 13.642 1.00 54.19 158 ARG A O 1
ATOM 1243 N N . ASP A 1 159 ? 7.876 7.215 13.675 1.00 57.88 159 ASP A N 1
ATOM 1244 C CA . ASP A 1 159 ? 6.961 6.177 14.180 1.00 57.88 159 ASP A CA 1
ATOM 1245 C C . ASP A 1 159 ? 6.468 6.416 15.627 1.00 57.88 159 ASP A C 1
ATOM 1247 O O . ASP A 1 159 ? 6.418 5.509 16.447 1.00 57.88 159 ASP A O 1
ATOM 1251 N N . GLU A 1 160 ? 6.143 7.659 15.994 1.00 51.38 160 GLU A N 1
ATOM 1252 C CA . GLU A 1 160 ? 5.822 8.041 17.378 1.00 51.38 160 GLU A CA 1
ATOM 1253 C C . GLU A 1 160 ? 4.494 7.438 17.874 1.00 51.38 160 GLU A C 1
ATOM 1255 O O . GLU A 1 160 ? 4.273 7.369 19.078 1.00 51.38 160 GLU A O 1
ATOM 1260 N N . ASN A 1 161 ? 3.641 6.950 16.963 1.00 53.75 161 ASN A N 1
ATOM 1261 C CA . ASN A 1 161 ? 2.300 6.435 17.265 1.00 53.75 161 ASN A CA 1
ATOM 1262 C C . ASN A 1 161 ? 2.028 5.017 16.713 1.00 53.75 161 ASN A C 1
ATOM 1264 O O . ASN A 1 161 ? 0.854 4.653 16.575 1.00 53.75 161 ASN A O 1
ATOM 1268 N N . ASP A 1 162 ? 3.053 4.254 16.297 1.00 60.72 162 ASP A N 1
ATOM 1269 C CA . ASP A 1 162 ? 2.940 2.905 15.684 1.00 60.72 162 ASP A CA 1
ATOM 1270 C C . ASP A 1 162 ? 1.953 2.812 14.489 1.00 60.72 162 ASP A C 1
ATOM 1272 O O . ASP A 1 162 ? 1.529 1.730 14.065 1.00 60.72 162 ASP A O 1
ATOM 1276 N N . SER A 1 163 ? 1.513 3.960 13.965 1.00 61.56 163 SER A N 1
ATOM 1277 C CA . SER A 1 163 ? 0.390 4.093 13.026 1.00 61.56 163 SER A CA 1
ATOM 1278 C C . SER A 1 163 ? 0.854 4.132 11.571 1.00 61.56 163 SER A C 1
ATOM 1280 O O . SER A 1 163 ? 0.046 3.993 10.648 1.00 61.56 163 SER A O 1
ATOM 1282 N N . TYR A 1 164 ? 2.157 4.289 11.368 1.00 71.00 164 TYR A N 1
ATOM 1283 C CA . TYR A 1 164 ? 2.775 4.531 10.080 1.00 71.00 164 TYR A CA 1
ATOM 1284 C C . TYR A 1 164 ? 3.910 3.538 9.908 1.00 71.00 164 TYR A C 1
ATOM 1286 O O . TYR A 1 164 ? 4.854 3.546 10.685 1.00 71.00 164 TYR A O 1
ATOM 1294 N N . GLU A 1 165 ? 3.845 2.694 8.885 1.00 77.00 165 GLU A N 1
ATOM 1295 C CA . GLU A 1 165 ? 5.012 1.903 8.504 1.00 77.00 165 GLU A CA 1
ATOM 1296 C C . GLU A 1 165 ? 5.416 2.320 7.101 1.00 77.00 165 GLU A C 1
ATOM 1298 O O . GLU A 1 165 ? 4.849 1.859 6.110 1.00 77.00 165 GLU A O 1
ATOM 1303 N N . TRP A 1 166 ? 6.380 3.246 7.040 1.00 74.12 166 TRP A N 1
ATOM 1304 C CA . TRP A 1 166 ? 6.871 3.820 5.786 1.00 74.12 166 TRP A CA 1
ATOM 1305 C C . TRP A 1 166 ? 7.213 2.743 4.758 1.00 74.12 166 TRP A C 1
ATOM 1307 O O . TRP A 1 166 ? 6.928 2.926 3.583 1.00 74.12 166 TRP A O 1
ATOM 1317 N N . GLN A 1 167 ? 7.791 1.624 5.197 1.00 85.31 167 GLN A N 1
ATOM 1318 C CA . GLN A 1 167 ? 8.183 0.539 4.314 1.00 85.31 167 GLN A CA 1
ATOM 1319 C C . GLN A 1 167 ? 7.970 -0.817 4.985 1.00 85.31 167 GLN A C 1
ATOM 1321 O O . GLN A 1 167 ? 8.555 -1.115 6.029 1.00 85.31 167 GLN A O 1
ATOM 1326 N N . VAL A 1 168 ? 7.158 -1.653 4.344 1.00 89.81 168 VAL A N 1
ATOM 1327 C CA . VAL A 1 168 ? 6.906 -3.041 4.723 1.00 89.81 168 VAL A CA 1
ATOM 1328 C C . VAL A 1 168 ? 7.578 -3.948 3.702 1.00 89.81 168 VAL A C 1
ATOM 1330 O O . VAL A 1 168 ? 7.166 -4.005 2.548 1.00 89.81 168 VAL A O 1
ATOM 1333 N N . GLU A 1 169 ? 8.623 -4.642 4.141 1.00 89.94 169 GLU A N 1
ATOM 1334 C CA . GLU A 1 169 ? 9.495 -5.432 3.260 1.00 89.94 169 GLU A CA 1
ATOM 1335 C C . GLU A 1 169 ? 9.142 -6.918 3.211 1.00 89.94 169 GLU A C 1
ATOM 1337 O O . GLU A 1 169 ? 9.515 -7.591 2.260 1.00 89.94 169 GLU A O 1
ATOM 1342 N N . THR A 1 170 ? 8.436 -7.433 4.222 1.00 90.00 170 THR A N 1
ATOM 1343 C CA . THR A 1 170 ? 8.120 -8.865 4.337 1.00 90.00 170 THR A CA 1
ATOM 1344 C C . THR A 1 170 ? 6.682 -9.098 4.790 1.00 90.00 170 THR A C 1
ATOM 1346 O O . THR A 1 170 ? 6.042 -8.225 5.397 1.00 90.00 170 THR A O 1
ATOM 1349 N N . ALA A 1 171 ? 6.187 -10.313 4.556 1.00 90.62 171 ALA A N 1
ATOM 1350 C CA . ALA A 1 171 ? 4.875 -10.752 5.012 1.00 90.62 171 ALA A CA 1
ATOM 1351 C C . ALA A 1 171 ? 4.740 -10.685 6.545 1.00 90.62 171 ALA A C 1
ATOM 1353 O O . ALA A 1 171 ? 3.696 -10.272 7.058 1.00 90.62 171 ALA A O 1
ATOM 1354 N N . GLU A 1 172 ? 5.785 -11.032 7.305 1.00 91.56 172 GLU A N 1
ATOM 1355 C CA . GLU A 1 172 ? 5.771 -10.940 8.770 1.00 91.56 172 GLU A CA 1
ATOM 1356 C C . GLU A 1 172 ? 5.660 -9.494 9.244 1.00 91.56 172 GLU A C 1
ATOM 1358 O O . GLU A 1 172 ? 4.902 -9.214 10.180 1.00 91.56 172 GLU A O 1
ATOM 1363 N N . ARG A 1 173 ? 6.373 -8.566 8.590 1.00 90.81 173 ARG A N 1
ATOM 1364 C CA . ARG A 1 173 ? 6.262 -7.134 8.894 1.00 90.81 173 ARG A CA 1
ATOM 1365 C C . ARG A 1 173 ? 4.850 -6.637 8.623 1.00 90.81 173 ARG A C 1
ATOM 1367 O O . ARG A 1 173 ? 4.267 -6.014 9.509 1.00 90.81 173 ARG A O 1
ATOM 1374 N N . LEU A 1 174 ? 4.249 -7.013 7.488 1.00 92.00 174 LEU A N 1
ATOM 1375 C CA . LEU A 1 174 ? 2.859 -6.660 7.186 1.00 92.00 174 LEU A CA 1
ATOM 1376 C C . LEU A 1 174 ? 1.901 -7.200 8.254 1.00 92.00 174 LEU A C 1
ATOM 1378 O O . LEU A 1 174 ? 1.043 -6.475 8.753 1.00 92.00 174 LEU A O 1
ATOM 1382 N N . GLN A 1 175 ? 2.044 -8.466 8.646 1.00 91.75 175 GLN A N 1
ATOM 1383 C CA . GLN A 1 175 ? 1.193 -9.065 9.675 1.00 91.75 175 GLN A CA 1
ATOM 1384 C C . GLN A 1 175 ? 1.364 -8.389 11.039 1.00 91.75 175 GLN A C 1
ATOM 1386 O O . GLN A 1 175 ? 0.379 -8.180 11.751 1.00 91.75 175 GLN A O 1
ATOM 1391 N N . SER A 1 176 ? 2.600 -8.062 11.419 1.00 89.00 176 SER A N 1
ATOM 1392 C CA . SER A 1 176 ? 2.898 -7.338 12.654 1.00 89.00 176 SER A CA 1
ATOM 1393 C C . SER A 1 176 ? 2.258 -5.950 12.635 1.00 89.00 176 SER A C 1
ATOM 1395 O O . SER A 1 176 ? 1.536 -5.596 13.569 1.00 89.00 176 SER A O 1
ATOM 1397 N N . TYR A 1 177 ? 2.430 -5.213 11.537 1.00 90.44 177 TYR A N 1
ATOM 1398 C CA . TYR A 1 177 ? 1.818 -3.908 11.309 1.00 90.44 177 TYR A CA 1
ATOM 1399 C C . TYR A 1 177 ? 0.295 -3.955 11.432 1.00 90.44 177 TYR A C 1
ATOM 1401 O O . TYR A 1 177 ? -0.293 -3.251 12.252 1.00 90.44 177 TYR A O 1
ATOM 1409 N N . LEU A 1 178 ? -0.360 -4.850 10.687 1.00 90.06 178 LEU A N 1
ATOM 1410 C CA . LEU A 1 178 ? -1.817 -4.973 10.697 1.00 90.06 178 LEU A CA 1
ATOM 1411 C C . LEU A 1 178 ? -2.357 -5.349 12.079 1.00 90.06 178 LEU A C 1
ATOM 1413 O O . LEU A 1 178 ? -3.424 -4.873 12.459 1.00 90.06 178 LEU A O 1
ATOM 1417 N N . LYS A 1 179 ? -1.624 -6.147 12.867 1.00 86.69 179 LYS A N 1
ATOM 1418 C CA . LYS A 1 179 ? -1.982 -6.425 14.268 1.00 86.69 179 LYS A CA 1
ATOM 1419 C C . LYS A 1 179 ? -1.914 -5.168 15.138 1.00 86.69 179 LYS A C 1
ATOM 1421 O O . LYS A 1 179 ? -2.815 -4.974 15.954 1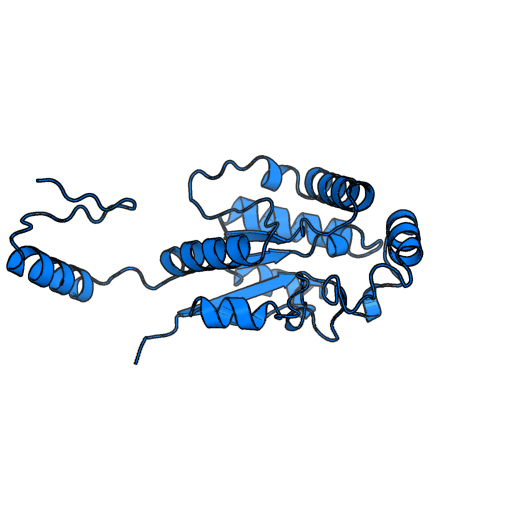.00 86.69 179 LYS A O 1
ATOM 1426 N N . ARG A 1 180 ? -0.888 -4.321 14.982 1.00 85.19 180 ARG A N 1
ATOM 1427 C CA . ARG A 1 180 ? -0.782 -3.037 15.707 1.00 85.19 180 ARG A CA 1
ATOM 1428 C C . ARG A 1 180 ? -1.924 -2.099 15.315 1.00 85.19 180 ARG A C 1
ATOM 1430 O O . ARG A 1 180 ? -2.664 -1.631 16.179 1.00 85.19 180 ARG A O 1
ATOM 1437 N N . VAL A 1 181 ? -2.163 -1.941 14.014 1.00 85.75 181 VAL A N 1
ATOM 1438 C CA . VAL A 1 181 ? -3.271 -1.133 13.487 1.00 85.75 181 VAL A CA 1
ATOM 1439 C C . VAL A 1 181 ? -4.627 -1.650 13.969 1.00 85.75 181 VAL A C 1
ATOM 1441 O O . VAL A 1 181 ? -5.469 -0.851 14.370 1.00 85.75 181 VAL A O 1
ATOM 1444 N N . ALA A 1 182 ? -4.848 -2.966 13.995 1.00 83.19 182 ALA A N 1
ATOM 1445 C CA . ALA A 1 182 ? -6.097 -3.554 14.474 1.00 83.19 182 ALA A CA 1
ATOM 1446 C C . ALA A 1 182 ? -6.362 -3.281 15.957 1.00 83.19 182 ALA A C 1
ATOM 1448 O O . ALA A 1 182 ? -7.511 -3.057 16.330 1.00 83.19 182 ALA A O 1
ATOM 1449 N N . ARG A 1 183 ? -5.322 -3.249 16.800 1.00 78.19 183 ARG A N 1
ATOM 1450 C CA . ARG A 1 183 ? -5.462 -2.857 18.213 1.00 78.19 183 ARG A CA 1
ATOM 1451 C C . ARG A 1 183 ? -5.915 -1.406 18.347 1.00 78.19 183 ARG A C 1
ATOM 1453 O O . ARG A 1 183 ? -6.805 -1.130 19.140 1.00 78.19 183 ARG A O 1
ATOM 1460 N N . ARG A 1 184 ? -5.352 -0.507 17.536 1.00 78.31 184 ARG A N 1
ATOM 1461 C CA . ARG A 1 184 ? -5.698 0.922 17.529 1.00 78.31 184 ARG A CA 1
ATOM 1462 C C . ARG A 1 184 ? -7.096 1.194 16.970 1.00 78.31 184 ARG A C 1
ATOM 1464 O O . ARG A 1 184 ? -7.835 2.006 17.513 1.00 78.31 184 ARG A O 1
ATOM 1471 N N . LEU A 1 185 ? -7.433 0.549 15.853 1.00 75.56 185 LEU A N 1
ATOM 1472 C CA . LEU A 1 185 ? -8.711 0.726 15.156 1.00 75.56 185 LEU A CA 1
ATOM 1473 C C . LEU A 1 185 ? -9.853 -0.074 15.789 1.00 75.56 185 LEU A C 1
ATOM 1475 O O . LEU A 1 185 ? -11.013 0.128 15.430 1.00 75.56 185 LEU A O 1
ATOM 1479 N N . GLY A 1 186 ? -9.536 -1.001 16.692 1.00 66.44 186 GLY A N 1
ATOM 1480 C CA . GLY A 1 186 ? -10.531 -1.752 17.432 1.00 66.44 186 GLY A CA 1
ATOM 1481 C C . GLY A 1 186 ? -11.379 -0.877 18.345 1.00 66.44 186 GLY A C 1
ATOM 1482 O O . GLY A 1 186 ? -11.014 0.260 18.650 1.00 66.44 186 GLY A O 1
ATOM 1483 N N . PRO A 1 187 ? -12.546 -1.388 18.777 1.00 59.94 187 PRO A N 1
ATOM 1484 C CA . PRO A 1 187 ? -13.337 -0.709 19.784 1.00 59.94 187 PRO A CA 1
ATOM 1485 C C . PRO A 1 187 ? -12.445 -0.461 20.999 1.00 59.94 187 PRO A C 1
ATOM 1487 O O . PRO A 1 187 ? -11.827 -1.395 21.519 1.00 59.94 187 PRO A O 1
ATOM 1490 N N . LYS A 1 188 ? -12.380 0.798 21.446 1.00 58.62 188 LYS A N 1
ATOM 1491 C CA . LYS A 1 188 ? -11.827 1.110 22.764 1.00 58.62 188 LYS A CA 1
ATOM 1492 C C . LYS A 1 188 ? -12.552 0.224 23.773 1.00 58.62 188 LYS A C 1
ATOM 1494 O O . LYS A 1 188 ? -13.772 0.079 23.674 1.00 58.62 188 LYS A O 1
ATOM 1499 N N . ALA A 1 189 ? -11.805 -0.401 24.680 1.00 58.41 189 ALA A N 1
ATOM 1500 C CA . ALA A 1 189 ? -12.412 -1.190 25.742 1.00 58.41 189 ALA A CA 1
ATOM 1501 C C . ALA A 1 189 ? -13.433 -0.304 26.465 1.00 58.41 189 ALA A C 1
ATOM 1503 O O . ALA A 1 189 ? -13.096 0.800 26.892 1.00 58.41 189 ALA A O 1
ATOM 1504 N N . ASP A 1 190 ? -14.685 -0.751 26.519 1.00 57.00 190 ASP A N 1
ATOM 1505 C CA . ASP A 1 190 ? -15.704 -0.054 27.288 1.00 57.00 190 ASP A CA 1
ATOM 1506 C C . ASP A 1 190 ? -15.463 -0.272 28.789 1.00 57.00 190 ASP A C 1
ATOM 1508 O O . ASP A 1 190 ? -14.706 -1.160 29.203 1.00 57.00 190 ASP A O 1
ATOM 1512 N N . ASP A 1 191 ? -16.104 0.550 29.620 1.00 63.03 191 ASP A N 1
ATOM 1513 C CA . ASP A 1 191 ? -15.942 0.497 31.078 1.00 63.03 191 ASP A CA 1
ATOM 1514 C C . ASP A 1 191 ? -16.247 -0.900 31.641 1.00 63.03 191 ASP A C 1
ATOM 1516 O O . ASP A 1 191 ? -15.638 -1.336 32.620 1.00 63.03 191 ASP A O 1
ATOM 1520 N N . PHE A 1 192 ? -17.140 -1.647 30.985 1.00 69.38 192 PHE A N 1
ATOM 1521 C CA . PHE A 1 192 ? -17.451 -3.022 31.348 1.00 69.38 192 PHE A CA 1
ATOM 1522 C C . PHE A 1 192 ? -16.270 -3.967 31.086 1.00 69.38 192 PHE A C 1
ATOM 1524 O O . PHE A 1 192 ? -15.851 -4.675 32.002 1.00 69.38 192 PHE A O 1
ATOM 1531 N N . MET A 1 193 ? -15.678 -3.958 29.889 1.00 63.53 193 MET A N 1
ATOM 1532 C CA . MET A 1 193 ? -14.509 -4.780 29.561 1.00 63.53 193 MET A CA 1
ATOM 1533 C C . MET A 1 193 ? -13.283 -4.404 30.399 1.00 63.53 193 MET A C 1
ATOM 1535 O O . MET A 1 193 ? -12.542 -5.295 30.821 1.00 63.53 193 MET A O 1
ATOM 1539 N N . LEU A 1 194 ? -13.104 -3.117 30.707 1.00 69.19 194 LEU A N 1
ATOM 1540 C CA . LEU A 1 194 ? -12.063 -2.650 31.625 1.00 69.19 194 LEU A CA 1
ATOM 1541 C C . LEU A 1 194 ? -12.294 -3.177 33.050 1.00 69.19 194 LEU A C 1
ATOM 1543 O O . LEU A 1 194 ? -11.366 -3.710 33.660 1.00 69.19 194 LEU A O 1
ATOM 1547 N N . SER A 1 195 ? -13.530 -3.112 33.558 1.00 67.69 195 SER A N 1
ATOM 1548 C CA . SER A 1 195 ? -13.885 -3.632 34.888 1.00 67.69 195 SER A CA 1
ATOM 1549 C C . SER A 1 195 ? -13.714 -5.153 34.992 1.00 67.69 195 SER A C 1
ATOM 1551 O O . SER A 1 195 ? -13.230 -5.666 36.002 1.00 67.69 195 SER A O 1
ATOM 1553 N N . LEU A 1 196 ? -14.031 -5.885 33.919 1.00 70.44 196 LEU A N 1
ATOM 1554 C CA . LEU A 1 196 ? -13.880 -7.335 33.855 1.00 70.44 196 LEU A CA 1
ATOM 1555 C C . LEU A 1 196 ? -12.397 -7.728 33.844 1.00 70.44 196 LEU A C 1
ATOM 1557 O O . LEU A 1 196 ? -11.989 -8.638 34.566 1.00 70.44 196 LEU A O 1
ATOM 1561 N N . ALA A 1 197 ? -11.574 -7.013 33.070 1.00 69.38 197 ALA A N 1
ATOM 1562 C CA . ALA A 1 197 ? -10.128 -7.202 33.067 1.00 69.38 197 ALA A CA 1
ATOM 1563 C C . ALA A 1 197 ? -9.525 -6.907 34.449 1.00 69.38 197 ALA A C 1
ATOM 1565 O O . ALA A 1 197 ? -8.768 -7.726 34.970 1.00 69.38 197 ALA A O 1
ATOM 1566 N N . GLN A 1 198 ? -9.910 -5.797 35.086 1.00 70.00 198 GLN A N 1
ATOM 1567 C CA . GLN A 1 198 ? -9.484 -5.458 36.447 1.00 70.00 198 GLN A CA 1
ATOM 1568 C C . GLN A 1 198 ? -9.862 -6.544 37.460 1.00 70.00 198 GLN A C 1
ATOM 1570 O O . GLN A 1 198 ? -9.028 -6.910 38.284 1.00 70.00 198 GLN A O 1
ATOM 1575 N N . ALA A 1 199 ? -11.066 -7.116 37.373 1.00 70.75 199 ALA A N 1
ATOM 1576 C CA . ALA A 1 199 ? -11.486 -8.215 38.240 1.00 70.75 199 ALA A CA 1
ATOM 1577 C C . ALA A 1 199 ? -10.631 -9.482 38.041 1.00 70.75 199 ALA A C 1
ATOM 1579 O O . ALA A 1 199 ? -10.253 -10.132 39.016 1.00 70.75 199 ALA A O 1
ATOM 1580 N N . VAL A 1 200 ? -10.269 -9.814 36.796 1.00 75.25 200 VAL A N 1
A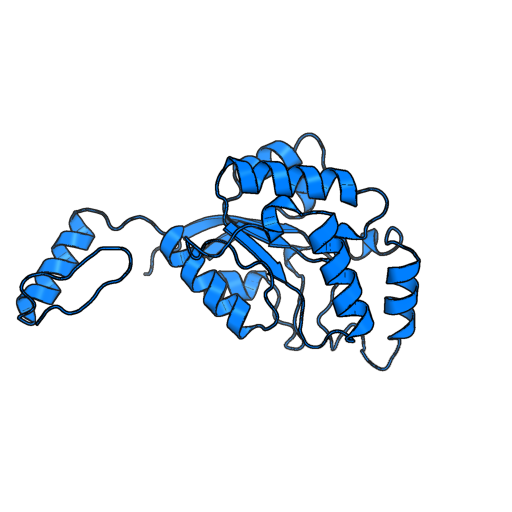TOM 1581 C CA . VAL A 1 200 ? -9.378 -10.947 36.482 1.00 75.25 200 VAL A CA 1
ATOM 1582 C C . VAL A 1 200 ? -7.956 -10.709 37.004 1.00 75.25 200 VAL A C 1
ATOM 1584 O O . VAL A 1 200 ? -7.346 -11.628 37.554 1.00 75.25 200 VAL A O 1
ATOM 1587 N N . PHE A 1 201 ? -7.428 -9.490 36.870 1.00 71.56 201 PHE A N 1
ATOM 1588 C CA . PHE A 1 201 ? -6.113 -9.120 37.403 1.00 71.56 201 PHE A CA 1
ATOM 1589 C C . PHE A 1 201 ? -6.094 -9.113 38.938 1.00 71.56 201 PHE A C 1
ATOM 1591 O O . PHE A 1 201 ? -5.191 -9.703 39.535 1.00 71.56 201 PHE A O 1
ATOM 1598 N N . ALA A 1 202 ? -7.127 -8.561 39.578 1.00 69.44 202 ALA A N 1
ATOM 1599 C CA . ALA A 1 202 ? -7.286 -8.570 41.030 1.00 69.44 202 ALA A CA 1
ATOM 1600 C C . ALA A 1 202 ? -7.387 -10.000 41.588 1.00 69.44 202 ALA A C 1
ATOM 1602 O O . ALA A 1 202 ? -6.736 -10.322 42.580 1.00 69.44 202 ALA A O 1
ATOM 1603 N N . ALA A 1 203 ? -8.117 -10.895 40.909 1.00 72.94 203 ALA A N 1
ATOM 1604 C CA . ALA A 1 203 ? -8.201 -12.314 41.270 1.00 72.94 203 ALA A CA 1
ATOM 1605 C C . ALA A 1 203 ? -6.856 -13.060 41.152 1.00 72.94 203 ALA A C 1
ATOM 1607 O O . ALA A 1 203 ? -6.685 -14.122 41.748 1.00 72.94 203 ALA A O 1
ATOM 1608 N N . ARG A 1 204 ? -5.890 -12.507 40.406 1.00 71.44 204 ARG A N 1
ATOM 1609 C CA . ARG A 1 204 ? -4.510 -13.006 40.295 1.00 71.44 204 ARG A CA 1
ATOM 1610 C C . ARG A 1 204 ? -3.509 -12.240 41.166 1.00 71.44 204 ARG A C 1
ATOM 1612 O O . ARG A 1 204 ? -2.309 -12.451 41.024 1.00 71.44 204 ARG A O 1
ATOM 1619 N N . GLY A 1 205 ? -3.984 -11.376 42.065 1.00 69.56 205 GLY A N 1
ATOM 1620 C CA . GLY A 1 205 ? -3.141 -10.619 42.995 1.00 69.56 205 GLY A CA 1
ATOM 1621 C C . GLY A 1 205 ? -2.459 -9.388 42.391 1.00 69.56 205 GLY A C 1
ATOM 1622 O O . GLY A 1 205 ? -1.579 -8.819 43.027 1.00 69.56 205 GLY A O 1
ATOM 1623 N N . VAL A 1 206 ? -2.852 -8.951 41.190 1.00 60.34 206 VAL A N 1
ATOM 1624 C CA . VAL A 1 206 ? -2.322 -7.735 40.554 1.00 60.34 206 VAL A CA 1
ATOM 1625 C C . VAL A 1 206 ? -3.229 -6.560 40.922 1.00 60.34 206 VAL A C 1
ATOM 1627 O O . VAL A 1 206 ? -4.338 -6.435 40.407 1.00 60.34 206 VAL A O 1
ATOM 1630 N N . ALA A 1 207 ? -2.775 -5.711 41.848 1.00 55.59 207 ALA A N 1
ATOM 1631 C CA . ALA A 1 207 ? -3.612 -4.677 42.465 1.00 55.59 207 ALA A CA 1
ATOM 1632 C C . ALA A 1 207 ? -3.908 -3.472 41.552 1.00 55.59 207 ALA A C 1
ATOM 1634 O O . ALA A 1 207 ? -4.925 -2.804 41.742 1.00 55.59 207 ALA A O 1
ATOM 1635 N N . ARG A 1 208 ? -3.036 -3.176 40.578 1.00 54.38 208 ARG A N 1
ATOM 1636 C CA . ARG A 1 208 ? -3.211 -2.084 39.605 1.00 54.38 208 ARG A CA 1
ATOM 1637 C C . ARG A 1 208 ? -2.537 -2.435 38.277 1.00 54.38 208 ARG A C 1
ATOM 1639 O O . ARG A 1 208 ? -1.336 -2.214 38.148 1.00 54.38 208 ARG A O 1
ATOM 1646 N N . PRO A 1 209 ? -3.261 -2.996 37.298 1.00 49.09 209 PRO A N 1
ATOM 1647 C CA . PRO A 1 209 ? -2.734 -3.066 35.943 1.00 49.09 209 PRO A CA 1
ATOM 1648 C C . PRO A 1 209 ? -2.612 -1.638 35.387 1.00 49.09 209 PRO A C 1
ATOM 1650 O O . PRO A 1 209 ? -3.580 -0.878 35.432 1.00 49.09 209 PRO A O 1
ATOM 1653 N N . ASP A 1 210 ? -1.430 -1.266 34.893 1.00 49.94 210 ASP A N 1
ATOM 1654 C CA . ASP A 1 210 ? -1.282 -0.082 34.046 1.00 49.94 210 ASP A CA 1
ATOM 1655 C C . ASP A 1 210 ? -1.948 -0.391 32.698 1.00 49.94 210 ASP A C 1
ATOM 1657 O O . ASP A 1 210 ? -1.599 -1.368 32.035 1.00 49.94 210 ASP A O 1
ATOM 1661 N N . LEU A 1 211 ? -2.974 0.386 32.353 1.00 54.47 211 LEU A N 1
ATOM 1662 C CA . LEU A 1 211 ? -3.780 0.225 31.140 1.00 54.47 211 LEU A CA 1
ATOM 1663 C C . LEU A 1 211 ? -3.469 1.315 30.101 1.00 54.47 211 LEU A C 1
ATOM 1665 O O . LEU A 1 211 ? -4.259 1.520 29.181 1.00 54.47 211 LEU A O 1
ATOM 1669 N N . SER A 1 212 ? -2.352 2.033 30.262 1.00 47.94 212 SER A N 1
ATOM 1670 C CA . SER A 1 212 ? -1.807 2.908 29.223 1.00 47.94 212 SER A CA 1
ATOM 1671 C C . SER A 1 212 ? -1.301 2.097 28.020 1.00 47.94 212 SER A C 1
ATOM 1673 O O . SER A 1 212 ? -1.280 0.863 28.049 1.00 47.94 212 SER A O 1
ATOM 1675 N N . ASP A 1 213 ? -0.892 2.783 26.948 1.00 39.53 213 ASP A N 1
ATOM 1676 C CA . ASP A 1 213 ? -0.480 2.177 25.670 1.00 39.53 213 ASP A CA 1
ATOM 1677 C C . ASP A 1 213 ? 0.663 1.141 25.790 1.00 39.53 213 ASP A C 1
ATOM 1679 O O . ASP A 1 213 ? 0.938 0.410 24.838 1.00 39.53 213 ASP A O 1
ATOM 1683 N N . ASN A 1 214 ? 1.297 1.020 26.964 1.00 36.53 214 ASN A N 1
ATOM 1684 C CA . ASN A 1 214 ? 2.349 0.051 27.249 1.00 36.53 214 ASN A CA 1
ATOM 1685 C C . ASN A 1 214 ? 2.147 -0.625 28.629 1.00 36.53 214 ASN A C 1
ATOM 1687 O O . ASN A 1 214 ? 2.745 -0.204 29.622 1.00 36.53 214 ASN A O 1
ATOM 1691 N N . PRO A 1 215 ? 1.308 -1.674 28.735 1.00 42.38 215 PRO A N 1
ATOM 1692 C CA . PRO A 1 215 ? 0.972 -2.277 30.021 1.00 42.38 215 PRO A CA 1
ATOM 1693 C C . PRO A 1 215 ? 2.184 -2.985 30.643 1.00 42.38 215 PRO A C 1
ATOM 1695 O O . PRO A 1 215 ? 2.658 -4.002 30.129 1.00 42.38 215 PRO A O 1
ATOM 1698 N N . GLN A 1 216 ? 2.666 -2.477 31.781 1.00 38.34 216 GLN A N 1
ATOM 1699 C CA . GLN A 1 216 ? 3.679 -3.138 32.606 1.00 38.34 216 GLN A CA 1
ATOM 1700 C C . GLN A 1 216 ? 3.063 -3.736 33.875 1.00 38.34 216 GLN A C 1
ATOM 1702 O O . GLN A 1 216 ? 2.147 -3.181 34.483 1.00 38.34 216 GLN A O 1
ATOM 1707 N N . LEU A 1 217 ? 3.599 -4.884 34.295 1.00 33.69 217 LEU A N 1
ATOM 1708 C CA . LEU A 1 217 ? 3.343 -5.432 35.622 1.00 33.69 217 LEU A CA 1
ATOM 1709 C C . LEU A 1 217 ? 4.181 -4.639 36.626 1.00 33.69 217 LEU A C 1
ATOM 1711 O O . LEU A 1 217 ? 5.387 -4.852 36.728 1.00 33.69 217 LEU A O 1
ATOM 1715 N N . VAL A 1 218 ? 3.547 -3.723 37.355 1.00 39.16 218 VAL A N 1
ATOM 1716 C CA . VAL A 1 218 ? 4.170 -3.098 38.525 1.00 39.16 218 VAL A CA 1
ATOM 1717 C C . VAL A 1 218 ? 4.028 -4.080 39.688 1.00 39.16 218 VAL A C 1
ATOM 1719 O O . VAL A 1 218 ? 2.909 -4.377 40.109 1.00 39.16 218 VAL A O 1
ATOM 1722 N N . THR A 1 219 ? 5.153 -4.638 40.139 1.00 40.72 219 THR A N 1
ATOM 1723 C CA . THR A 1 219 ? 5.247 -5.456 41.361 1.00 40.72 219 THR A CA 1
ATOM 1724 C C . THR A 1 219 ? 5.143 -4.603 42.610 1.00 40.72 219 THR A C 1
ATOM 1726 O O . THR A 1 219 ? 5.820 -3.548 42.628 1.00 40.72 219 THR A O 1
#

Sequence (219 aa):
MAHKIVVTVCVVALTKQDYGELDEAIKEKLDALGDVYDFETVGKPYANSPDEWQPFEEGTPIRAYLDKANLKASLVSAQLYDPQRGAEVLKKTALYIIDPLVLTHTTKRERLAREIQTTIYNTEKAFCIVLPAELPAALRGELADVCINQLQSLHAIRDENDSYEWQVETAERLQSYLKRVARRLGPKADDFMLSLAQAVFAARGVARPDLSDNPQLVT

pLDDT: mean 74.97, std 14.38, range [33.69, 92.38]